Protein AF-A0A926H5Q4-F1 (afdb_monomer)

Structure (mmCIF, N/CA/C/O backbone):
data_AF-A0A926H5Q4-F1
#
_entry.id   AF-A0A926H5Q4-F1
#
loop_
_atom_site.group_PDB
_atom_site.id
_atom_site.type_symbol
_atom_site.label_atom_id
_atom_site.label_alt_id
_atom_site.label_comp_id
_atom_site.label_asym_id
_atom_site.label_entity_id
_atom_site.label_seq_id
_atom_site.pdbx_PDB_ins_code
_atom_site.Cartn_x
_atom_site.Cartn_y
_atom_site.Cartn_z
_atom_site.occupancy
_atom_site.B_iso_or_equiv
_atom_site.auth_seq_id
_atom_site.auth_comp_id
_atom_site.auth_asym_id
_atom_site.auth_atom_id
_atom_site.pdbx_PDB_model_num
ATOM 1 N N . MET A 1 1 ? 64.228 58.666 -8.395 1.00 41.38 1 MET A N 1
ATOM 2 C CA . MET A 1 1 ? 63.019 59.479 -8.139 1.00 41.38 1 MET A CA 1
ATOM 3 C C . MET A 1 1 ? 61.964 58.534 -7.575 1.00 41.38 1 MET A C 1
ATOM 5 O O . MET A 1 1 ? 61.594 57.589 -8.255 1.00 41.38 1 MET A O 1
ATOM 9 N N . GLN A 1 2 ? 61.660 58.663 -6.282 1.00 38.09 2 GLN A N 1
ATOM 10 C CA . GLN A 1 2 ? 60.951 57.667 -5.466 1.00 38.09 2 GLN A CA 1
ATOM 11 C C . GLN A 1 2 ? 59.461 57.567 -5.838 1.00 38.09 2 GLN A C 1
ATOM 13 O O . GLN A 1 2 ? 58.771 58.585 -5.882 1.00 38.09 2 GLN A O 1
ATOM 18 N N . GLN A 1 3 ? 58.961 56.351 -6.079 1.00 42.25 3 GLN A N 1
ATOM 19 C CA . GLN A 1 3 ? 57.528 56.087 -6.236 1.00 42.25 3 GLN A CA 1
ATOM 20 C C . GLN A 1 3 ? 56.879 55.875 -4.862 1.00 42.25 3 GLN A C 1
ATOM 22 O O . GLN A 1 3 ? 57.372 55.121 -4.025 1.00 42.25 3 GLN A O 1
ATOM 27 N N . ARG A 1 4 ? 55.788 56.607 -4.632 1.00 45.81 4 ARG A N 1
ATOM 28 C CA . ARG A 1 4 ? 55.008 56.654 -3.393 1.00 45.81 4 ARG A CA 1
ATOM 29 C C . ARG A 1 4 ? 54.142 55.396 -3.261 1.00 45.81 4 ARG A C 1
ATOM 31 O O . ARG A 1 4 ? 53.310 55.146 -4.126 1.00 45.81 4 ARG A O 1
ATOM 38 N N . PHE A 1 5 ? 54.290 54.656 -2.163 1.00 44.09 5 PHE A N 1
ATOM 39 C CA . PHE A 1 5 ? 53.325 53.633 -1.751 1.00 44.09 5 PHE A CA 1
ATOM 40 C C . PHE A 1 5 ? 52.093 54.318 -1.142 1.00 44.09 5 PHE A C 1
ATOM 42 O O . PHE A 1 5 ? 52.177 54.930 -0.078 1.00 44.09 5 PHE A O 1
ATOM 49 N N . GLY A 1 6 ? 50.961 54.253 -1.845 1.00 44.25 6 GLY A N 1
ATOM 50 C CA . GLY A 1 6 ? 49.653 54.654 -1.331 1.00 44.25 6 GLY A CA 1
ATOM 51 C C . GLY A 1 6 ? 49.015 53.509 -0.546 1.00 44.25 6 GLY A C 1
ATOM 52 O O . GLY A 1 6 ? 48.849 52.411 -1.069 1.00 44.25 6 GLY A O 1
ATOM 53 N N . LEU A 1 7 ? 48.675 53.778 0.712 1.00 46.69 7 LEU A N 1
ATOM 54 C CA . LEU A 1 7 ? 47.955 52.887 1.615 1.00 46.69 7 LEU A CA 1
ATOM 55 C C . LEU A 1 7 ? 46.487 52.781 1.151 1.00 46.69 7 LEU A C 1
ATOM 57 O O . LEU A 1 7 ? 45.753 53.764 1.225 1.00 46.69 7 LEU A O 1
ATOM 61 N N . VAL A 1 8 ? 46.045 51.614 0.672 1.00 45.25 8 VAL A N 1
ATOM 62 C CA . VAL A 1 8 ? 44.618 51.345 0.416 1.00 45.25 8 VAL A CA 1
ATOM 63 C C . VAL A 1 8 ? 44.078 50.531 1.586 1.00 45.25 8 VAL A C 1
ATOM 65 O O . VAL A 1 8 ? 44.269 49.321 1.659 1.00 45.25 8 VAL A O 1
ATOM 68 N N . VAL A 1 9 ? 43.418 51.208 2.525 1.00 48.22 9 VAL A N 1
ATOM 69 C CA . VAL A 1 9 ? 42.610 50.561 3.565 1.00 48.22 9 VAL A CA 1
ATOM 70 C C . VAL A 1 9 ? 41.206 50.388 2.996 1.00 48.22 9 VAL A C 1
ATOM 72 O O . VAL A 1 9 ? 40.439 51.344 2.908 1.00 48.22 9 VAL A O 1
ATOM 75 N N . ALA A 1 10 ? 40.881 49.171 2.566 1.00 50.56 10 ALA A N 1
ATOM 76 C CA . ALA A 1 10 ? 39.527 48.805 2.173 1.00 50.56 10 ALA A CA 1
ATOM 77 C C . ALA A 1 10 ? 38.705 48.483 3.433 1.00 50.56 10 ALA A C 1
ATOM 79 O O . ALA A 1 10 ? 38.880 47.436 4.054 1.00 50.56 10 ALA A O 1
ATOM 80 N N . LEU A 1 11 ? 37.813 49.395 3.822 1.00 43.44 11 LEU A N 1
ATOM 81 C CA . LEU A 1 11 ? 36.795 49.162 4.849 1.00 43.44 11 LEU A CA 1
ATOM 82 C C . LEU A 1 11 ? 35.655 48.325 4.246 1.00 43.44 11 LEU A C 1
ATOM 84 O O . LEU A 1 11 ? 34.750 48.850 3.602 1.00 43.44 11 LEU A O 1
ATOM 88 N N . LEU A 1 12 ? 35.712 47.008 4.451 1.00 46.12 12 LEU A N 1
ATOM 89 C CA . LEU A 1 12 ? 34.608 46.083 4.184 1.00 46.12 12 LEU A CA 1
ATOM 90 C C . LEU A 1 12 ? 33.549 46.221 5.290 1.00 46.12 12 LEU A C 1
ATOM 92 O O . LEU A 1 12 ? 33.614 45.555 6.321 1.00 46.12 12 LEU A O 1
ATOM 96 N N . LEU A 1 13 ? 32.556 47.086 5.075 1.00 53.38 13 LEU A N 1
ATOM 97 C CA . LEU A 1 13 ? 31.309 47.075 5.845 1.00 53.38 13 LEU A CA 1
ATOM 98 C C . LEU A 1 13 ? 30.445 45.907 5.353 1.00 53.38 13 LEU A C 1
ATOM 100 O O . LEU A 1 13 ? 29.634 46.051 4.442 1.00 53.38 13 LEU A O 1
ATOM 104 N N . GLY A 1 14 ? 30.652 44.727 5.937 1.00 53.38 14 GLY A N 1
ATOM 105 C CA . GLY A 1 14 ? 29.771 43.582 5.733 1.00 53.38 14 GLY A CA 1
ATOM 106 C C . GLY A 1 14 ? 28.389 43.870 6.315 1.00 53.38 14 GLY A C 1
ATOM 107 O O . GLY A 1 14 ? 28.230 43.973 7.530 1.00 53.38 14 GLY A O 1
ATOM 108 N N . SER A 1 15 ? 27.376 44.000 5.459 1.00 57.78 15 SER A N 1
ATOM 109 C CA . SER A 1 15 ? 25.981 43.984 5.888 1.00 57.78 15 SER A CA 1
ATOM 110 C C . SER A 1 15 ? 25.661 42.604 6.467 1.00 57.78 15 SER A C 1
ATOM 112 O O . SER A 1 15 ? 25.567 41.627 5.726 1.00 57.78 15 SER A O 1
ATOM 114 N N . LEU A 1 16 ? 25.487 42.508 7.788 1.00 56.34 16 LEU A N 1
ATOM 115 C CA . LEU A 1 16 ? 24.869 41.335 8.403 1.00 56.34 16 LEU A CA 1
ATOM 116 C C . LEU A 1 16 ? 23.395 41.285 7.977 1.00 56.34 16 LEU A C 1
ATOM 118 O O . LEU A 1 16 ? 22.523 41.856 8.629 1.00 56.34 16 LEU A O 1
ATOM 122 N N . CYS A 1 17 ? 23.105 40.595 6.875 1.00 57.44 17 CYS A N 1
ATOM 123 C CA . CYS A 1 17 ? 21.771 40.052 6.652 1.00 57.44 17 CYS A CA 1
ATOM 124 C C . CYS A 1 17 ? 21.555 38.947 7.686 1.00 57.44 17 CYS A C 1
ATOM 126 O O . CYS A 1 17 ? 22.016 37.819 7.517 1.00 57.44 17 CYS A O 1
ATOM 128 N N . VAL A 1 18 ? 20.880 39.279 8.784 1.00 61.62 18 VAL A N 1
ATOM 129 C CA . VAL A 1 18 ? 20.351 38.266 9.695 1.00 61.62 18 VAL A CA 1
ATOM 130 C C . VAL A 1 18 ? 19.238 37.556 8.933 1.00 61.62 18 VAL A C 1
ATOM 132 O O . VAL A 1 18 ? 18.150 38.102 8.761 1.00 61.62 18 VAL A O 1
ATOM 135 N N . VAL A 1 19 ? 19.525 36.356 8.427 1.00 58.00 19 VAL A N 1
ATOM 136 C CA . VAL A 1 19 ? 18.505 35.456 7.884 1.00 58.00 19 VAL A CA 1
ATOM 137 C C . VAL A 1 19 ? 17.642 35.019 9.063 1.00 58.00 19 VAL A C 1
ATOM 139 O O . VAL A 1 19 ? 17.962 34.069 9.774 1.00 58.00 19 VAL A O 1
ATOM 142 N N . THR A 1 20 ? 16.572 35.759 9.336 1.00 69.06 20 THR A N 1
ATOM 143 C CA . THR A 1 20 ? 15.549 35.308 10.270 1.00 69.06 20 THR A CA 1
ATOM 144 C C . THR A 1 20 ? 14.714 34.259 9.545 1.00 69.06 20 THR A C 1
ATOM 146 O O . THR A 1 20 ? 14.149 34.511 8.481 1.00 69.06 20 THR A O 1
ATOM 149 N N . GLY A 1 21 ? 14.686 33.036 10.083 1.00 60.19 21 GLY A N 1
ATOM 150 C CA . GLY A 1 21 ? 13.778 32.004 9.587 1.00 60.19 21 GLY A CA 1
ATOM 151 C C . GLY A 1 21 ? 12.342 32.529 9.593 1.00 60.19 21 GLY A C 1
ATOM 152 O O . GLY A 1 21 ? 11.997 33.364 10.435 1.00 60.19 21 GLY A O 1
ATOM 153 N N . GLN A 1 22 ? 11.512 32.063 8.653 1.00 73.50 22 GLN A N 1
ATOM 154 C CA . GLN A 1 22 ? 10.114 32.486 8.604 1.00 73.50 22 GLN A CA 1
ATOM 155 C C . GLN A 1 22 ? 9.478 32.314 9.991 1.00 73.50 22 GLN A C 1
ATOM 157 O O . GLN A 1 22 ? 9.570 31.225 10.571 1.00 73.50 22 GLN A O 1
ATOM 162 N N . PRO A 1 23 ? 8.865 33.369 10.560 1.00 70.25 23 PRO A N 1
ATOM 163 C CA . PRO A 1 23 ? 8.196 33.235 11.835 1.00 70.25 23 PRO A CA 1
ATOM 164 C C . PRO A 1 23 ? 7.089 32.202 11.664 1.00 70.25 23 PRO A C 1
ATOM 166 O O . PRO A 1 23 ? 6.311 32.248 10.711 1.00 70.25 23 PRO A O 1
ATOM 169 N N . LEU A 1 24 ? 7.038 31.248 12.589 1.00 71.50 24 LEU A N 1
ATOM 170 C CA . LEU A 1 24 ? 5.950 30.282 12.655 1.00 71.50 24 LEU A CA 1
ATOM 171 C C . LEU A 1 24 ? 4.603 31.025 12.545 1.00 71.50 24 LEU A C 1
ATOM 173 O O . LEU A 1 24 ? 4.424 32.037 13.230 1.00 71.50 24 LEU A O 1
ATOM 177 N N . PRO A 1 25 ? 3.641 30.516 11.757 1.00 82.25 25 PRO A N 1
ATOM 178 C CA . PRO A 1 25 ? 2.454 31.260 11.319 1.00 82.25 25 PRO A CA 1
ATOM 179 C C . PRO A 1 25 ? 1.437 31.582 12.433 1.00 82.25 25 PRO A C 1
ATOM 181 O O . PRO A 1 25 ? 0.350 32.075 12.147 1.00 82.25 25 PRO A O 1
ATOM 184 N N . TYR A 1 26 ? 1.771 31.314 13.702 1.00 87.69 26 TYR A N 1
ATOM 185 C CA . TYR A 1 26 ? 0.892 31.479 14.857 1.00 87.69 26 TYR A CA 1
ATOM 186 C C . TYR A 1 26 ? 1.557 32.287 15.974 1.00 87.69 26 TYR A C 1
ATOM 188 O O . TYR A 1 26 ? 2.665 31.955 16.425 1.00 87.69 26 TYR A O 1
ATOM 196 N N . THR A 1 27 ? 0.827 33.28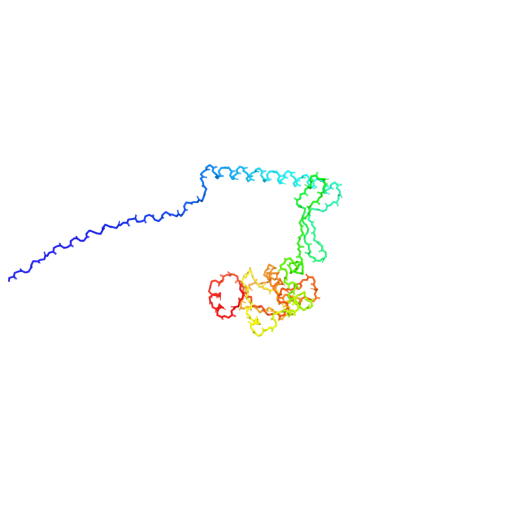3 16.482 1.00 92.81 27 THR A N 1
ATOM 197 C CA . THR A 1 27 ? 1.188 34.071 17.667 1.00 92.81 27 THR A CA 1
ATOM 198 C C . THR A 1 27 ? 1.223 33.202 18.929 1.00 92.81 27 THR A C 1
ATOM 200 O O . THR A 1 27 ? 0.633 32.120 18.978 1.00 92.81 27 THR A O 1
ATOM 203 N N . LEU A 1 28 ? 1.880 33.684 19.992 1.00 91.44 28 LEU A N 1
ATOM 204 C CA . LEU A 1 28 ? 1.907 32.993 21.291 1.00 91.44 28 LEU A CA 1
ATOM 205 C C . LEU A 1 28 ? 0.495 32.690 21.819 1.00 91.44 28 LEU A C 1
ATOM 207 O O . LEU A 1 28 ? 0.237 31.592 22.308 1.00 91.44 28 LEU A O 1
ATOM 211 N N . GLN A 1 29 ? -0.435 33.633 21.650 1.00 93.94 29 GLN A N 1
ATOM 212 C CA . GLN A 1 29 ? -1.831 33.460 22.048 1.00 93.94 29 GLN A CA 1
ATOM 213 C C . GLN A 1 29 ? -2.540 32.384 21.213 1.00 93.94 29 GLN A C 1
ATOM 215 O O . GLN A 1 29 ? -3.236 31.536 21.771 1.00 93.94 29 GLN A O 1
ATOM 220 N N . GLN A 1 30 ? -2.341 32.371 19.890 1.00 94.25 30 GLN A N 1
ATOM 221 C CA . GLN A 1 30 ? -2.923 31.347 19.014 1.00 94.25 30 GLN A CA 1
ATOM 222 C C . GLN A 1 30 ? -2.404 29.949 19.359 1.00 94.25 30 GLN A C 1
ATOM 224 O O . GLN A 1 30 ? -3.184 29.002 19.397 1.00 94.25 30 GLN A O 1
ATOM 229 N N . ARG A 1 31 ? -1.116 29.808 19.687 1.00 93.06 31 ARG A N 1
ATOM 230 C CA . ARG A 1 31 ? -0.554 28.521 20.124 1.00 93.06 31 ARG A CA 1
ATOM 231 C C . ARG A 1 31 ? -1.116 28.056 21.458 1.00 93.06 31 ARG A C 1
ATOM 233 O O . ARG A 1 31 ? -1.452 26.883 21.579 1.00 93.06 31 ARG A O 1
ATOM 240 N N . ALA A 1 32 ? -1.264 28.958 22.429 1.00 95.44 32 ALA A N 1
ATOM 241 C CA . ALA A 1 32 ? -1.908 28.631 23.700 1.00 95.44 32 ALA A CA 1
ATOM 242 C C . ALA A 1 32 ? -3.352 28.142 23.485 1.00 95.44 32 ALA A C 1
ATOM 244 O O . ALA A 1 32 ? -3.789 27.182 24.118 1.00 95.44 32 ALA A O 1
ATOM 245 N N . GLN A 1 33 ? -4.073 28.752 22.539 1.00 96.25 33 GLN A N 1
ATOM 246 C CA . GLN A 1 33 ? -5.417 28.316 22.175 1.00 96.25 33 GLN A CA 1
ATOM 247 C C . GLN A 1 33 ? -5.426 26.950 21.469 1.00 96.25 33 GLN A C 1
ATOM 249 O O . GLN A 1 33 ? -6.241 26.103 21.826 1.00 96.25 33 GLN A O 1
ATOM 254 N N . ILE A 1 34 ? -4.519 26.708 20.515 1.00 95.12 34 ILE A N 1
ATOM 255 C CA . ILE A 1 34 ? -4.363 25.402 19.849 1.00 95.12 34 ILE A CA 1
ATOM 256 C C . ILE A 1 34 ? -4.090 24.309 20.883 1.00 95.12 34 ILE A C 1
ATOM 258 O O . ILE A 1 34 ? -4.715 23.253 20.839 1.00 95.12 34 ILE A O 1
ATOM 262 N N . GLU A 1 35 ? -3.204 24.575 21.840 1.00 96.31 35 GLU A N 1
ATOM 263 C CA . GLU A 1 35 ? -2.852 23.627 22.893 1.00 96.31 35 GLU A CA 1
ATOM 264 C C . GLU A 1 35 ? -4.048 23.313 23.798 1.00 96.31 35 GLU A C 1
ATOM 266 O O . GLU A 1 35 ? -4.346 22.148 24.066 1.00 96.31 35 GLU A O 1
ATOM 271 N N . LYS A 1 36 ? -4.814 24.338 24.186 1.00 97.31 36 LYS A N 1
ATOM 272 C CA . LYS A 1 36 ? -6.060 24.157 24.938 1.00 97.31 36 LYS A CA 1
ATOM 273 C C . LYS A 1 36 ? -7.083 23.325 24.157 1.00 97.31 36 LYS A C 1
ATOM 275 O O . LYS A 1 36 ? -7.703 22.423 24.718 1.00 97.31 36 LYS A O 1
ATOM 280 N N . THR A 1 37 ? -7.250 23.592 22.862 1.00 97.50 37 THR A N 1
ATOM 281 C CA . THR A 1 37 ? -8.151 22.824 21.991 1.00 97.50 37 THR A CA 1
ATOM 282 C C . THR A 1 37 ? -7.684 21.376 21.832 1.00 97.50 37 THR A C 1
ATOM 284 O O . THR A 1 37 ? -8.504 20.465 21.930 1.00 97.50 37 THR A O 1
ATOM 287 N N . ARG A 1 38 ? -6.379 21.139 21.653 1.00 97.06 38 ARG A N 1
ATOM 288 C CA . ARG A 1 38 ? -5.782 19.797 21.584 1.00 97.06 38 ARG A CA 1
ATOM 289 C C . ARG A 1 38 ? -6.094 18.994 22.845 1.00 97.06 38 ARG A C 1
ATOM 291 O O . ARG A 1 38 ? -6.560 17.863 22.738 1.00 97.06 38 ARG A O 1
ATOM 298 N N . GLN A 1 39 ? -5.886 19.586 24.022 1.00 97.94 39 GLN A N 1
ATOM 299 C CA . GLN A 1 39 ? -6.186 18.950 25.308 1.00 97.94 39 GLN A CA 1
ATOM 300 C C . GLN A 1 39 ? -7.678 18.624 25.449 1.00 97.94 39 GLN A C 1
ATOM 302 O O . GLN A 1 39 ? -8.024 17.507 25.827 1.00 97.94 39 GLN A O 1
ATOM 307 N N . ALA A 1 40 ? -8.564 19.553 25.079 1.00 97.62 40 ALA A N 1
ATOM 308 C CA . ALA A 1 40 ? -10.008 19.335 25.139 1.00 97.62 40 ALA A CA 1
ATOM 309 C C . ALA A 1 40 ? -10.477 18.203 24.203 1.00 97.62 40 ALA A C 1
ATOM 311 O O . ALA A 1 40 ? -11.277 17.356 24.606 1.00 97.62 40 ALA A O 1
ATOM 312 N N . ILE A 1 41 ? -9.960 18.150 22.970 1.00 97.50 41 ILE A N 1
ATOM 313 C CA . ILE A 1 41 ? -10.264 17.075 22.012 1.00 97.50 41 ILE A CA 1
ATOM 314 C C . ILE A 1 41 ? -9.743 15.734 22.530 1.00 97.50 41 ILE A C 1
ATOM 316 O O . ILE A 1 41 ? -10.478 14.747 22.497 1.00 97.50 41 ILE A O 1
ATOM 320 N N . GLN A 1 42 ? -8.510 15.699 23.043 1.00 96.88 42 GLN A N 1
ATOM 321 C CA . GLN A 1 42 ? -7.909 14.488 23.598 1.00 96.88 42 GLN A CA 1
ATOM 322 C C . GLN A 1 42 ? -8.736 13.953 24.770 1.00 96.88 42 GLN A C 1
ATOM 324 O O . GLN A 1 42 ? -9.120 12.787 24.770 1.00 96.88 42 GLN A O 1
ATOM 329 N N . GLN A 1 43 ? -9.103 14.820 25.714 1.00 97.75 43 GLN A N 1
ATOM 330 C CA . GLN A 1 43 ? -9.909 14.439 26.870 1.00 97.75 43 GLN A CA 1
ATOM 331 C C . GLN A 1 43 ? -11.305 13.948 26.462 1.00 97.75 43 GLN A C 1
ATOM 333 O O . GLN A 1 43 ? -11.789 12.946 26.987 1.00 97.75 43 GLN A O 1
ATOM 338 N N . SER A 1 44 ? -11.947 14.607 25.491 1.00 96.50 44 SER A N 1
ATOM 339 C CA . SER A 1 44 ? -13.230 14.158 24.937 1.00 96.50 44 SER A CA 1
ATOM 340 C C . SER A 1 44 ? -13.119 12.773 24.288 1.00 96.50 44 SER A C 1
ATOM 342 O O . SER A 1 44 ? -13.933 11.885 24.563 1.00 96.50 44 SER A O 1
ATOM 344 N N . ARG A 1 45 ? -12.071 12.553 23.483 1.00 96.56 45 ARG A N 1
ATOM 345 C CA . ARG A 1 45 ? -11.780 11.263 22.847 1.00 96.56 45 ARG A CA 1
ATOM 346 C C . ARG A 1 45 ? -11.519 10.172 23.884 1.00 96.56 45 ARG A C 1
ATOM 348 O O . ARG A 1 45 ? -12.077 9.087 23.747 1.00 96.56 45 ARG A O 1
ATOM 355 N N . ASP A 1 46 ? -10.728 10.446 24.917 1.00 97.38 46 ASP A N 1
ATOM 356 C CA . ASP A 1 46 ? -10.365 9.471 25.954 1.00 97.38 46 ASP A CA 1
ATOM 357 C C . ASP A 1 46 ? -11.566 9.089 26.824 1.00 97.38 46 ASP A C 1
ATOM 359 O O . ASP A 1 46 ? -11.806 7.905 27.081 1.00 97.38 46 ASP A O 1
ATOM 363 N N . ASN A 1 47 ? -12.381 10.075 27.207 1.00 97.44 47 ASN A N 1
ATOM 364 C CA . ASN A 1 47 ? -13.625 9.846 27.937 1.00 97.44 47 ASN A CA 1
ATOM 365 C C . ASN A 1 47 ? -14.608 9.005 27.117 1.00 97.44 47 ASN A C 1
ATOM 367 O O . ASN A 1 47 ? -15.199 8.052 27.630 1.00 97.44 47 ASN A O 1
ATOM 371 N N . ASN A 1 48 ? -14.786 9.332 25.834 1.00 98.19 48 ASN A N 1
ATOM 372 C CA . ASN A 1 48 ? -15.658 8.559 24.958 1.00 98.19 48 ASN A CA 1
ATOM 373 C C . ASN A 1 48 ? -15.124 7.133 24.760 1.00 98.19 48 ASN A C 1
ATOM 375 O O . ASN A 1 48 ? -15.877 6.174 24.922 1.00 98.19 48 ASN A O 1
ATOM 379 N N . TYR A 1 49 ? -13.831 6.983 24.477 1.00 97.81 49 TYR A N 1
ATOM 380 C CA . TYR A 1 49 ? -13.208 5.679 24.277 1.00 97.81 49 TYR A CA 1
ATOM 381 C C . TYR A 1 49 ? -13.327 4.792 25.521 1.00 97.81 49 TYR A C 1
ATOM 383 O O . TYR A 1 49 ? -13.693 3.627 25.404 1.00 97.81 49 TYR A O 1
ATOM 391 N N . SER A 1 50 ? -13.127 5.346 26.719 1.00 97.88 50 SER A N 1
ATOM 392 C CA . SER A 1 50 ? -13.287 4.606 27.979 1.00 97.88 50 SER A CA 1
ATOM 393 C C . SER A 1 50 ? -14.717 4.082 28.158 1.00 97.88 50 SER A C 1
ATOM 395 O O . SER A 1 50 ? -14.923 2.926 28.528 1.00 97.88 50 SER A O 1
ATOM 397 N N . ARG A 1 51 ? -15.724 4.897 27.814 1.00 97.75 51 ARG A N 1
ATOM 398 C CA . ARG A 1 51 ? -17.133 4.467 27.782 1.00 97.75 51 ARG A CA 1
ATOM 399 C C . ARG A 1 51 ? -17.374 3.391 26.724 1.00 97.75 51 ARG A C 1
ATOM 401 O O . ARG A 1 51 ? -18.091 2.432 26.993 1.00 97.75 51 ARG A O 1
ATOM 408 N N . ALA A 1 52 ? -16.777 3.533 25.543 1.00 98.00 52 ALA A N 1
ATOM 409 C CA . ALA A 1 52 ? -16.878 2.549 24.470 1.00 98.00 52 ALA A CA 1
ATOM 410 C C . ALA A 1 52 ? -16.321 1.189 24.909 1.00 98.00 52 ALA A C 1
ATOM 412 O O . ALA A 1 52 ? -16.980 0.175 24.706 1.00 98.00 52 ALA A O 1
ATOM 413 N N . VAL A 1 53 ? -15.157 1.167 25.567 1.00 98.12 53 VAL A N 1
ATOM 414 C CA . VAL A 1 53 ? -14.539 -0.049 26.120 1.00 98.12 53 VAL A CA 1
ATOM 415 C C . VAL A 1 53 ? -15.443 -0.693 27.171 1.00 98.12 53 VAL A C 1
ATOM 417 O O . VAL A 1 53 ? -15.675 -1.899 27.116 1.00 98.12 53 VAL A O 1
ATOM 420 N N . ALA A 1 54 ? -16.008 0.094 28.091 1.00 97.69 54 ALA A N 1
ATOM 421 C CA . ALA A 1 54 ? -16.933 -0.422 29.101 1.00 97.69 54 ALA A CA 1
ATOM 422 C C . ALA A 1 54 ? -18.167 -1.087 28.464 1.00 97.69 54 ALA A C 1
ATOM 424 O O . ALA A 1 54 ? -18.521 -2.210 28.820 1.00 97.69 54 ALA A O 1
ATOM 425 N N . VAL A 1 55 ? -18.780 -0.428 27.475 1.00 98.00 55 VAL A N 1
ATOM 426 C CA . VAL A 1 55 ? -19.932 -0.963 26.732 1.00 98.00 55 VAL A CA 1
ATOM 427 C C . VAL A 1 55 ? -19.549 -2.198 25.914 1.00 98.00 55 VAL A C 1
ATOM 429 O O . VAL A 1 55 ? -20.316 -3.158 25.869 1.00 98.00 55 VAL A O 1
ATOM 432 N N . ALA A 1 56 ? -18.377 -2.202 25.277 1.00 97.75 56 ALA A N 1
ATOM 433 C CA . ALA A 1 56 ? -17.883 -3.348 24.522 1.00 97.75 56 ALA A CA 1
ATOM 434 C C . ALA A 1 56 ? -17.708 -4.570 25.429 1.00 97.75 56 ALA A C 1
ATOM 436 O O . ALA A 1 56 ? -18.280 -5.618 25.138 1.00 97.75 56 ALA A O 1
ATOM 437 N N . ASN A 1 57 ? -17.042 -4.409 26.574 1.00 97.69 57 ASN A N 1
ATOM 438 C CA . ASN A 1 57 ? -16.865 -5.475 27.560 1.00 97.69 57 ASN A CA 1
ATOM 439 C C . ASN A 1 57 ? -18.210 -5.986 28.093 1.00 97.69 57 ASN A C 1
ATOM 441 O O . ASN A 1 57 ? -18.437 -7.193 28.128 1.00 97.69 57 ASN A O 1
ATOM 445 N N . GLN A 1 58 ? -19.136 -5.083 28.436 1.00 97.31 58 GLN A N 1
ATOM 446 C CA . GLN A 1 58 ? -20.477 -5.450 28.903 1.00 97.31 58 GLN A CA 1
ATOM 447 C C . GLN A 1 58 ? -21.258 -6.265 27.860 1.00 97.31 58 GLN A C 1
ATOM 449 O O . GLN A 1 58 ? -22.020 -7.161 28.213 1.00 97.31 58 GLN A O 1
ATOM 454 N N . ARG A 1 59 ? -21.085 -5.952 26.571 1.00 97.50 59 ARG A N 1
ATOM 455 C CA . ARG A 1 59 ? -21.784 -6.602 25.452 1.00 97.50 59 ARG A CA 1
ATOM 456 C C . ARG A 1 59 ? -21.005 -7.774 24.843 1.00 97.50 59 ARG A C 1
ATOM 458 O O . ARG A 1 59 ? -21.426 -8.287 23.806 1.00 97.50 59 ARG A O 1
ATOM 465 N N . GLY A 1 60 ? -19.868 -8.165 25.425 1.00 96.62 60 GLY A N 1
ATOM 46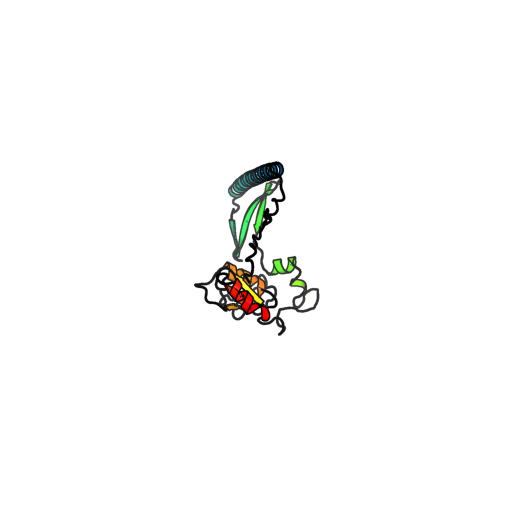6 C CA . GLY A 1 60 ? -19.001 -9.216 24.882 1.00 96.62 60 GLY A CA 1
ATOM 467 C C . GLY A 1 60 ? -18.465 -8.905 23.478 1.00 96.62 60 GLY A C 1
ATOM 468 O O . GLY A 1 60 ? -18.334 -9.802 22.649 1.00 96.62 60 GLY A O 1
ATOM 469 N N . LYS A 1 61 ? -18.222 -7.628 23.168 1.00 97.12 61 LYS A N 1
ATOM 470 C CA . LYS A 1 61 ? -17.653 -7.169 21.895 1.00 97.12 61 LYS A CA 1
ATOM 471 C C . LYS A 1 61 ? -16.152 -6.944 22.038 1.00 97.12 61 LYS A C 1
ATOM 473 O O . LYS A 1 61 ? -15.677 -6.503 23.080 1.00 97.12 61 LYS A O 1
ATOM 478 N N . PHE A 1 62 ? -15.412 -7.235 20.974 1.00 95.81 62 PHE A N 1
ATOM 479 C CA . PHE A 1 62 ? -13.960 -7.089 20.952 1.00 95.81 62 PHE A CA 1
ATOM 480 C C . PHE A 1 62 ? -13.534 -5.614 20.968 1.00 95.81 62 PHE A C 1
ATOM 482 O O . PHE A 1 62 ? -14.250 -4.739 20.473 1.00 95.81 62 PHE A O 1
ATOM 489 N N . ILE A 1 63 ? -12.343 -5.345 21.505 1.00 97.06 63 ILE A N 1
ATOM 490 C CA . ILE A 1 63 ? -11.681 -4.034 21.397 1.00 97.06 63 ILE A CA 1
ATOM 491 C C . ILE A 1 63 ? -10.812 -3.990 20.143 1.00 97.06 63 ILE A C 1
ATOM 493 O O . ILE A 1 63 ? -10.894 -3.043 19.368 1.00 97.06 63 ILE A O 1
ATOM 497 N N . THR A 1 64 ? -10.048 -5.052 19.913 1.00 96.62 64 THR A N 1
ATOM 498 C CA . THR A 1 64 ? -9.287 -5.279 18.688 1.00 96.62 64 THR A CA 1
ATOM 499 C C . THR A 1 64 ? -9.577 -6.688 18.214 1.00 96.62 64 THR A C 1
ATOM 501 O O . THR A 1 64 ? -9.637 -7.601 19.036 1.00 96.62 64 THR A O 1
ATOM 504 N N . ASP A 1 65 ? -9.740 -6.859 16.910 1.00 95.06 65 ASP A N 1
ATOM 505 C CA . ASP A 1 65 ? -9.888 -8.175 16.304 1.00 95.06 65 ASP A CA 1
ATOM 506 C C . ASP A 1 65 ? -9.179 -8.239 14.952 1.00 95.06 65 ASP A C 1
ATOM 508 O O . ASP A 1 65 ? -9.097 -7.242 14.229 1.00 95.06 65 ASP A O 1
ATOM 512 N N . ILE A 1 66 ? -8.656 -9.418 14.625 1.00 91.38 66 ILE A N 1
ATOM 513 C CA . ILE A 1 66 ? -8.010 -9.712 13.347 1.00 91.38 66 ILE A CA 1
ATOM 514 C C . ILE A 1 66 ? -8.815 -10.826 12.695 1.00 91.38 66 ILE A C 1
ATOM 516 O O . ILE A 1 66 ? -8.832 -11.962 13.165 1.00 91.38 66 ILE A O 1
ATOM 520 N N . HIS A 1 67 ? -9.492 -10.495 11.603 1.00 85.50 67 HIS A N 1
ATOM 521 C CA . HIS A 1 67 ? -10.322 -11.448 10.882 1.00 85.50 67 HIS A CA 1
ATOM 522 C C . HIS A 1 67 ? -9.470 -12.421 10.046 1.00 85.50 67 HIS A C 1
ATOM 524 O O . HIS A 1 67 ? -8.318 -12.122 9.722 1.00 85.50 67 HIS A O 1
ATOM 530 N N . PRO A 1 68 ? -10.033 -13.573 9.625 1.00 80.19 68 PRO A N 1
ATOM 531 C CA . PRO A 1 68 ? -9.327 -14.542 8.780 1.00 80.19 68 PRO A CA 1
ATOM 532 C C . PRO A 1 68 ? -8.820 -13.976 7.445 1.00 80.19 68 PRO A C 1
ATOM 534 O O . PRO A 1 68 ? -7.863 -14.495 6.879 1.00 80.19 68 PRO A O 1
ATOM 537 N N . ASP A 1 69 ? -9.446 -12.906 6.944 1.00 72.25 69 ASP A N 1
ATOM 538 C CA . ASP A 1 69 ? -9.019 -12.180 5.741 1.00 72.25 69 ASP A CA 1
ATOM 539 C C . ASP A 1 69 ? -7.835 -11.221 5.992 1.00 72.25 69 ASP A C 1
ATOM 541 O O . ASP A 1 69 ? -7.405 -10.521 5.076 1.00 72.25 69 ASP A O 1
ATOM 545 N N . GLY A 1 70 ? -7.309 -11.181 7.221 1.00 77.50 70 GLY A N 1
ATOM 546 C CA . GLY A 1 70 ? -6.223 -10.305 7.658 1.00 77.50 70 GLY A CA 1
ATOM 547 C C . GLY A 1 70 ? -6.662 -8.877 7.982 1.00 77.50 70 GLY A C 1
ATOM 548 O O . GLY A 1 70 ? -5.821 -8.058 8.360 1.00 77.50 70 GLY A O 1
ATOM 549 N N . SER A 1 71 ? -7.953 -8.550 7.847 1.00 84.06 71 SER A N 1
ATOM 550 C CA . SER A 1 71 ? -8.442 -7.223 8.200 1.00 84.06 71 SER A CA 1
ATOM 551 C C . SER A 1 71 ? -8.452 -7.019 9.713 1.00 84.06 71 SER A C 1
ATOM 553 O O . SER A 1 71 ? -8.808 -7.904 10.490 1.00 84.06 71 SER A O 1
ATOM 555 N N . VAL A 1 72 ? -8.036 -5.828 10.126 1.00 91.50 72 VAL A N 1
ATOM 556 C CA . VAL A 1 72 ? -7.898 -5.440 11.524 1.00 91.50 72 VAL A CA 1
ATOM 557 C C . VAL A 1 72 ? -9.039 -4.500 11.859 1.00 91.50 72 VAL A C 1
ATOM 559 O O . VAL A 1 72 ? -9.216 -3.480 11.189 1.00 91.50 72 VAL A O 1
ATOM 562 N N . PHE A 1 73 ? -9.792 -4.834 12.899 1.00 94.31 73 PHE A N 1
ATOM 563 C CA . PHE A 1 73 ? -10.824 -3.983 13.465 1.00 94.31 73 PHE A CA 1
ATOM 564 C C . PHE A 1 73 ? -10.354 -3.420 14.803 1.00 94.31 73 PHE A C 1
ATOM 566 O O . PHE A 1 73 ? -9.936 -4.178 15.673 1.00 94.31 73 PHE A O 1
ATOM 573 N N . LEU A 1 74 ? -10.461 -2.105 14.985 1.00 96.25 74 LEU A N 1
ATOM 574 C CA . LEU A 1 74 ? -10.186 -1.418 16.248 1.00 96.25 74 LEU A CA 1
ATOM 575 C C . LEU A 1 74 ? -11.422 -0.658 16.704 1.00 96.25 74 LEU A C 1
ATOM 577 O O . LEU A 1 74 ? -11.977 0.140 15.947 1.00 96.25 74 LEU A O 1
ATOM 581 N N . LEU A 1 75 ? -11.822 -0.854 17.956 1.00 97.38 75 LEU A N 1
ATOM 582 C CA . LEU A 1 75 ? -12.827 -0.022 18.593 1.00 97.38 75 LEU A CA 1
ATOM 583 C C . LEU A 1 75 ? -12.326 1.421 18.591 1.00 97.38 75 LEU A C 1
ATOM 585 O O . LEU A 1 75 ? -11.208 1.711 19.009 1.00 97.38 75 LEU A O 1
ATOM 589 N N . HIS A 1 76 ? -13.158 2.331 18.107 1.00 96.31 76 HIS A N 1
ATOM 590 C CA . HIS A 1 76 ? -12.802 3.735 17.988 1.00 96.31 76 HIS A CA 1
ATOM 591 C C . HIS A 1 76 ? -13.507 4.578 19.036 1.00 96.31 76 HIS A C 1
ATOM 593 O O . HIS A 1 76 ? -12.867 5.333 19.767 1.00 96.31 76 HIS A O 1
ATOM 599 N N . ARG A 1 77 ? -14.837 4.471 19.085 1.00 97.06 77 ARG A N 1
ATOM 600 C CA . ARG A 1 77 ? -15.682 5.319 19.924 1.00 97.06 77 ARG A CA 1
ATOM 601 C C . ARG A 1 77 ? -17.070 4.718 20.109 1.00 97.06 77 ARG A C 1
ATOM 603 O O . ARG A 1 77 ? -17.473 3.821 19.373 1.00 97.06 77 ARG A O 1
ATOM 610 N N . LEU A 1 78 ? -17.807 5.267 21.062 1.00 97.50 78 LEU A N 1
ATOM 611 C CA . LEU A 1 78 ? -19.241 5.080 21.220 1.00 97.50 78 LEU A CA 1
ATOM 612 C C . LEU A 1 78 ? -19.956 6.251 20.535 1.00 97.50 78 LEU A C 1
ATOM 614 O O . LEU A 1 78 ? -19.600 7.413 20.761 1.00 97.50 78 LEU A O 1
ATOM 618 N N . THR A 1 79 ? -20.938 5.964 19.689 1.00 96.12 79 THR A N 1
ATOM 619 C CA . THR A 1 79 ? -21.792 6.994 19.087 1.00 96.12 79 THR A CA 1
ATOM 620 C C . THR A 1 79 ? -22.729 7.600 20.134 1.00 96.12 79 THR A C 1
ATOM 622 O O . THR A 1 79 ? -22.924 7.052 21.221 1.00 96.12 79 THR A O 1
ATOM 625 N N . GLU A 1 80 ? -23.347 8.732 19.801 1.00 93.44 80 GLU A N 1
ATOM 626 C CA . GLU A 1 80 ? -24.366 9.366 20.650 1.00 93.44 80 GLU A CA 1
ATOM 627 C C . GLU A 1 80 ? -25.591 8.461 20.861 1.00 93.44 80 GLU A C 1
ATOM 629 O O . GLU A 1 80 ? -26.205 8.492 21.923 1.00 93.44 80 GLU A O 1
ATOM 634 N N . THR A 1 81 ? -25.884 7.587 19.892 1.00 95.44 81 THR A N 1
ATOM 635 C CA . THR A 1 81 ? -26.940 6.565 19.951 1.00 95.44 81 THR A CA 1
ATOM 636 C C . THR A 1 81 ? -26.554 5.323 20.767 1.00 95.44 81 THR A C 1
ATOM 638 O O . THR A 1 81 ? -27.374 4.425 20.943 1.00 95.44 81 THR A O 1
ATOM 641 N N . GLY A 1 82 ? -25.328 5.248 21.303 1.00 94.19 82 GLY A N 1
ATOM 642 C CA . GLY A 1 82 ? -24.868 4.120 22.123 1.00 94.19 82 GLY A CA 1
ATOM 643 C C . GLY A 1 82 ? -24.384 2.903 21.324 1.00 94.19 82 GLY A C 1
ATOM 644 O O . GLY A 1 82 ? -24.337 1.784 21.856 1.00 94.19 82 GLY A O 1
ATOM 645 N N . GLU A 1 83 ? -24.018 3.101 20.059 1.00 97.00 83 GLU A N 1
ATOM 646 C CA . GLU A 1 83 ? -23.465 2.079 19.170 1.00 97.00 83 GLU A CA 1
ATOM 647 C C . GLU A 1 83 ? -21.933 2.109 19.196 1.00 97.00 83 GLU A C 1
ATOM 649 O O . GLU A 1 83 ? -21.311 3.167 19.311 1.00 97.00 83 GLU A O 1
ATOM 654 N N . LEU A 1 84 ? -21.305 0.936 19.099 1.00 97.56 84 LEU A N 1
ATOM 655 C CA . LEU A 1 84 ? -19.849 0.828 19.022 1.00 97.56 84 LEU A CA 1
ATOM 656 C C . LEU A 1 84 ? -19.404 1.071 17.580 1.00 97.56 84 LEU A C 1
ATOM 658 O O . LEU A 1 84 ? -19.837 0.368 16.668 1.00 97.56 84 LEU A O 1
ATOM 662 N N . LEU A 1 85 ? -18.517 2.042 17.386 1.00 96.69 85 LEU A N 1
ATOM 663 C CA . LEU A 1 85 ? -17.933 2.359 16.090 1.00 96.69 85 LEU A CA 1
ATOM 664 C C . LEU A 1 85 ? -16.517 1.795 16.014 1.00 96.69 85 LEU A C 1
ATOM 666 O O . LEU A 1 85 ? -15.696 2.051 16.897 1.00 96.69 85 LEU A O 1
ATOM 670 N N . TYR A 1 86 ? -16.233 1.073 14.932 1.00 95.88 86 TYR A N 1
ATOM 671 C CA . TYR A 1 86 ? -14.940 0.450 14.669 1.00 95.88 86 TYR A CA 1
ATOM 672 C C . TYR A 1 86 ? -14.249 1.074 13.455 1.00 95.88 86 TYR A C 1
ATOM 674 O O . TYR A 1 86 ? -14.891 1.401 12.456 1.00 95.88 86 TYR A O 1
ATOM 682 N N . LEU A 1 87 ? -12.927 1.194 13.532 1.00 93.75 87 LEU A N 1
ATOM 683 C CA . LEU A 1 87 ? -12.057 1.369 12.374 1.00 93.75 87 LEU A CA 1
ATOM 684 C C . LEU A 1 87 ? -11.717 -0.008 11.811 1.00 93.75 87 LEU A C 1
ATOM 686 O O . LEU A 1 87 ? -11.518 -0.945 12.579 1.00 93.75 87 LEU A O 1
ATOM 690 N N . LYS A 1 88 ? -11.637 -0.119 10.485 1.00 90.25 88 LYS A N 1
ATOM 691 C CA . LYS A 1 88 ? -11.299 -1.358 9.781 1.00 90.25 88 LYS A CA 1
ATOM 692 C C . LYS A 1 88 ? -10.207 -1.092 8.745 1.00 90.25 88 LYS A C 1
ATOM 694 O O . LYS A 1 88 ? -10.315 -0.109 8.011 1.00 90.25 88 LYS A O 1
ATOM 699 N N . THR A 1 89 ? -9.212 -1.971 8.626 1.00 87.38 89 THR A N 1
ATOM 700 C CA . THR A 1 89 ? -8.346 -1.993 7.435 1.00 87.38 89 THR A CA 1
ATOM 701 C C . THR A 1 89 ? -9.099 -2.549 6.222 1.00 87.38 89 THR A C 1
ATOM 703 O O . THR A 1 89 ? -9.913 -3.471 6.321 1.00 87.38 89 THR A O 1
ATOM 706 N N . TYR A 1 90 ? -8.858 -1.961 5.052 1.00 84.44 90 TYR A N 1
ATOM 707 C CA . TYR A 1 90 ? -9.547 -2.318 3.813 1.00 84.44 90 TYR A CA 1
ATOM 708 C C . TYR A 1 90 ? -8.595 -2.937 2.796 1.00 84.44 90 TYR A C 1
ATOM 710 O O . TYR A 1 90 ? -7.384 -2.764 2.873 1.00 84.44 90 TYR A O 1
ATOM 718 N N . SER A 1 91 ? -9.167 -3.669 1.843 1.00 90.00 91 SER A N 1
ATOM 719 C CA . SER A 1 91 ? -8.416 -4.362 0.804 1.00 90.00 91 SER A CA 1
ATOM 720 C C . SER A 1 91 ? -8.115 -3.453 -0.393 1.00 90.00 91 SER A C 1
ATOM 722 O O . SER A 1 91 ? -8.812 -2.459 -0.624 1.00 90.00 91 SER A O 1
ATOM 724 N N . ASN A 1 92 ? -7.137 -3.841 -1.216 1.00 92.75 92 ASN A N 1
ATOM 725 C CA . ASN A 1 92 ? -6.761 -3.084 -2.415 1.00 92.75 92 ASN A CA 1
ATOM 726 C C . ASN A 1 92 ? -7.930 -2.889 -3.389 1.00 92.75 92 ASN A C 1
ATOM 728 O O . ASN A 1 92 ? -8.065 -1.816 -3.966 1.00 92.75 92 ASN A O 1
ATOM 732 N N . ALA A 1 93 ? -8.835 -3.865 -3.519 1.00 93.00 93 ALA A N 1
ATOM 733 C CA . ALA A 1 93 ? -10.035 -3.718 -4.345 1.00 93.00 93 ALA A CA 1
ATOM 734 C C . ALA A 1 93 ? -10.945 -2.562 -3.880 1.00 93.00 93 ALA A C 1
ATOM 736 O O . ALA A 1 93 ? -11.494 -1.822 -4.703 1.00 93.00 93 ALA A O 1
ATOM 737 N N . ARG A 1 94 ? -11.084 -2.363 -2.561 1.00 92.56 94 ARG A N 1
ATOM 738 C CA . ARG A 1 94 ? -11.856 -1.237 -2.020 1.00 92.56 94 ARG A CA 1
ATOM 739 C C . ARG A 1 94 ? -11.110 0.080 -2.216 1.00 92.56 94 ARG A C 1
ATOM 741 O O . ARG A 1 94 ? -11.737 1.048 -2.631 1.00 92.56 94 ARG A O 1
ATOM 748 N N . SER A 1 95 ? -9.792 0.102 -2.012 1.00 93.62 95 SER A N 1
ATOM 749 C CA . SER A 1 95 ? -8.959 1.274 -2.315 1.00 93.62 95 SER A CA 1
ATOM 750 C C . SER A 1 95 ? -9.082 1.688 -3.785 1.00 93.62 95 SER A C 1
ATOM 752 O O . SER A 1 95 ? -9.337 2.856 -4.061 1.00 93.62 95 SER A O 1
ATOM 754 N N . ALA A 1 96 ? -9.033 0.725 -4.712 1.00 96.12 96 ALA A N 1
ATOM 755 C CA . ALA A 1 96 ? -9.192 0.952 -6.149 1.00 96.12 96 ALA A CA 1
ATOM 756 C C . ALA A 1 96 ? -10.571 1.518 -6.504 1.00 96.12 96 ALA A C 1
ATOM 758 O O . ALA A 1 96 ? -10.698 2.286 -7.452 1.00 96.12 96 ALA A O 1
ATOM 759 N N . THR A 1 97 ? -11.609 1.140 -5.753 1.00 96.06 97 THR A N 1
ATOM 760 C CA . THR A 1 97 ? -12.959 1.696 -5.919 1.00 96.06 97 THR A CA 1
ATOM 761 C C . THR A 1 97 ? -13.006 3.151 -5.458 1.00 96.06 97 THR A C 1
ATOM 763 O O . THR A 1 97 ? -13.534 4.006 -6.165 1.00 96.06 97 THR A O 1
ATOM 766 N N . THR A 1 98 ? -12.409 3.456 -4.303 1.00 95.25 98 THR A N 1
ATOM 767 C CA . THR A 1 98 ? -12.361 4.817 -3.745 1.00 95.25 98 THR A CA 1
ATOM 768 C C . THR A 1 98 ? -11.612 5.788 -4.660 1.00 95.25 98 THR A C 1
ATOM 770 O O . THR A 1 98 ? -12.063 6.915 -4.850 1.00 95.25 98 THR A O 1
ATOM 773 N N . THR A 1 99 ? -10.505 5.356 -5.268 1.00 95.88 99 THR A N 1
ATOM 774 C CA . THR A 1 99 ? -9.709 6.167 -6.209 1.00 95.88 99 THR A CA 1
ATOM 775 C C . THR A 1 99 ? -10.200 6.086 -7.655 1.00 95.88 99 THR A C 1
ATOM 777 O O . THR A 1 99 ? -9.618 6.717 -8.532 1.00 95.88 99 THR A O 1
ATOM 780 N N . ARG A 1 100 ? -11.256 5.304 -7.926 1.00 96.94 100 ARG A N 1
ATOM 781 C CA . ARG A 1 100 ? -11.767 4.962 -9.266 1.00 96.94 100 ARG A CA 1
ATOM 782 C C . ARG A 1 100 ? -10.779 4.239 -10.187 1.00 96.94 100 ARG A C 1
ATOM 784 O O . ARG A 1 100 ? -11.081 4.059 -11.366 1.00 96.94 100 ARG A O 1
ATOM 791 N N . THR A 1 101 ? -9.654 3.744 -9.675 1.00 96.56 101 THR A N 1
ATOM 792 C CA . THR A 1 101 ? -8.716 2.908 -10.442 1.00 96.56 101 THR A CA 1
ATOM 793 C C . THR A 1 101 ? -9.409 1.661 -11.001 1.00 96.56 101 THR A C 1
ATOM 795 O O . THR A 1 101 ? -9.115 1.237 -12.113 1.00 96.56 101 THR A O 1
ATOM 798 N N . ASN A 1 102 ? -10.414 1.125 -10.300 1.00 96.69 102 ASN A N 1
ATOM 799 C CA . ASN A 1 102 ? -11.225 0.006 -10.789 1.00 96.69 102 ASN A CA 1
ATOM 800 C C . ASN A 1 102 ? -11.935 0.285 -12.128 1.00 96.69 102 ASN A C 1
ATOM 802 O O . ASN A 1 102 ? -12.217 -0.650 -12.871 1.00 96.69 102 ASN A O 1
ATOM 806 N N . SER A 1 103 ? -12.218 1.552 -12.441 1.00 97.62 103 SER A N 1
ATOM 807 C CA . SER A 1 103 ? -12.866 1.953 -13.697 1.0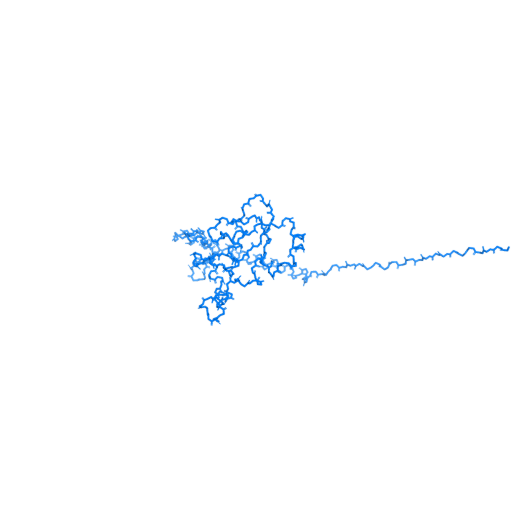0 97.62 103 SER A CA 1
ATOM 808 C C . SER A 1 103 ? -11.935 1.802 -14.901 1.00 97.62 103 SER A C 1
ATOM 810 O O . SER A 1 103 ? -12.417 1.679 -16.024 1.00 97.62 103 SER A O 1
ATOM 812 N N . LEU A 1 104 ? -10.619 1.803 -14.659 1.00 96.81 104 LEU A N 1
ATOM 813 C CA . LEU A 1 104 ? -9.574 1.678 -15.673 1.00 96.81 104 LEU A CA 1
ATOM 814 C C . LEU A 1 104 ? -9.260 0.220 -16.025 1.00 96.81 104 LEU A C 1
ATOM 816 O O . LEU A 1 104 ? -8.652 -0.022 -17.058 1.00 96.81 104 LEU A O 1
ATOM 820 N N . TYR A 1 105 ? -9.623 -0.742 -15.175 1.00 96.50 105 TYR A N 1
ATOM 821 C CA . TYR A 1 105 ? -9.302 -2.154 -15.393 1.00 96.50 105 TYR A CA 1
ATOM 822 C C . TYR A 1 105 ? -10.084 -2.767 -16.552 1.00 96.50 105 TYR A C 1
ATOM 824 O O . TYR A 1 105 ? -11.083 -2.215 -17.008 1.00 96.50 105 TYR A O 1
ATOM 832 N N . ALA A 1 106 ? -9.659 -3.967 -16.957 1.00 94.69 106 ALA A N 1
ATOM 833 C CA . ALA A 1 106 ? -10.414 -4.800 -17.883 1.00 94.69 106 ALA A CA 1
ATOM 834 C C . ALA A 1 106 ? -11.857 -5.010 -17.397 1.00 94.69 106 ALA A C 1
ATOM 836 O O . ALA A 1 106 ? -12.072 -5.465 -16.268 1.00 94.69 106 ALA A O 1
ATOM 837 N N . GLY A 1 107 ? -12.833 -4.658 -18.238 1.00 93.75 107 GLY A N 1
ATOM 838 C CA . GLY A 1 107 ? -14.260 -4.690 -17.887 1.00 93.75 107 GLY A CA 1
ATOM 839 C C . GLY A 1 107 ? -14.714 -3.574 -16.932 1.00 93.75 107 GLY A C 1
ATOM 840 O O . GLY A 1 107 ? -15.832 -3.620 -16.419 1.00 93.75 107 GLY A O 1
ATOM 841 N N . GLY A 1 108 ? -13.858 -2.585 -16.669 1.00 95.50 108 GLY A N 1
ATOM 842 C CA . GLY A 1 108 ? -14.194 -1.365 -15.943 1.00 95.50 108 GLY A CA 1
ATOM 843 C C . GLY A 1 108 ? -15.052 -0.412 -16.779 1.00 95.50 108 GLY A C 1
ATOM 844 O O . GLY A 1 108 ? -15.148 -0.528 -17.999 1.00 95.50 108 GLY A O 1
ATOM 845 N N . SER A 1 109 ? -15.673 0.568 -16.120 1.00 97.19 109 SER A N 1
ATOM 846 C CA . SER A 1 109 ? -16.636 1.484 -16.750 1.00 97.19 109 SER A CA 1
ATOM 847 C C . SER A 1 109 ? -16.052 2.388 -17.839 1.00 97.19 109 SER A C 1
ATOM 849 O O . SER A 1 109 ? -16.819 2.944 -18.621 1.00 97.19 109 SER A O 1
ATOM 851 N N . LEU A 1 110 ? -14.725 2.551 -17.899 1.00 96.75 110 LEU A N 1
ATOM 852 C CA . LEU A 1 110 ? -14.060 3.346 -18.933 1.00 96.75 110 LEU A CA 1
ATOM 853 C C . LEU A 1 110 ? -13.635 2.517 -20.153 1.00 96.75 110 LEU A C 1
ATOM 855 O O . LEU A 1 110 ? -13.304 3.110 -21.173 1.00 96.75 110 LEU A O 1
ATOM 859 N N . GLY A 1 111 ? -13.639 1.179 -20.071 1.00 95.75 111 GLY A N 1
ATOM 860 C CA . GLY A 1 111 ? -13.318 0.297 -21.204 1.00 95.75 111 GLY A CA 1
ATOM 861 C C . GLY A 1 111 ? -11.902 0.461 -21.773 1.00 95.75 111 GLY A C 1
ATOM 862 O O . GLY A 1 111 ? -11.695 0.236 -22.961 1.00 95.75 111 GLY A O 1
ATOM 863 N N . VAL A 1 112 ? -10.946 0.910 -20.952 1.00 95.88 112 VAL A N 1
ATOM 864 C CA . VAL A 1 112 ? -9.551 1.181 -21.364 1.00 95.88 112 VAL A CA 1
ATOM 865 C C . VAL A 1 112 ? -8.572 0.058 -21.006 1.00 95.88 112 VAL A C 1
ATOM 867 O O . VAL A 1 112 ? -7.417 0.106 -21.418 1.00 95.88 112 VAL A O 1
ATOM 870 N N . ASP A 1 113 ? -9.021 -0.939 -20.239 1.00 95.38 113 ASP A N 1
ATOM 871 C CA . ASP A 1 113 ? -8.312 -2.189 -19.945 1.00 95.38 113 ASP A CA 1
ATOM 872 C C . ASP A 1 113 ? -6.852 -2.030 -19.455 1.00 95.38 113 ASP A C 1
ATOM 874 O O . ASP A 1 113 ? -5.954 -2.814 -19.778 1.00 95.38 113 ASP A O 1
ATOM 878 N N . LEU A 1 114 ? -6.596 -1.025 -18.615 1.00 95.38 114 LEU A N 1
ATOM 879 C CA . LEU A 1 114 ? -5.274 -0.742 -18.061 1.00 95.38 114 LEU A CA 1
ATOM 880 C C . LEU A 1 114 ? -4.896 -1.745 -16.967 1.00 95.38 114 LEU A C 1
ATOM 882 O O . LEU A 1 114 ? -5.633 -1.984 -16.010 1.00 95.38 114 LEU A O 1
ATOM 886 N N . SER A 1 115 ? -3.694 -2.307 -17.091 1.00 93.44 115 SER A N 1
ATOM 887 C CA . SER A 1 115 ? -3.137 -3.266 -16.125 1.00 93.44 115 SER A CA 1
ATOM 888 C C . SER A 1 115 ? -1.638 -3.081 -15.849 1.00 93.44 115 SER A C 1
ATOM 890 O O . SER A 1 115 ? -1.084 -3.756 -14.979 1.00 93.44 115 SER A O 1
ATOM 892 N N . GLY A 1 116 ? -0.983 -2.155 -16.560 1.00 93.25 116 GLY A N 1
ATOM 893 C CA . GLY A 1 116 ? 0.459 -1.910 -16.477 1.00 93.25 116 GLY A CA 1
ATOM 894 C C . GLY A 1 116 ? 1.314 -2.800 -17.388 1.00 93.25 116 GLY A C 1
ATOM 895 O O . GLY A 1 116 ? 2.522 -2.867 -17.199 1.00 93.25 116 GLY A O 1
ATOM 896 N N . THR A 1 117 ? 0.724 -3.490 -18.372 1.00 92.50 117 THR A N 1
ATOM 897 C CA . THR A 1 117 ? 1.424 -4.381 -19.326 1.00 92.50 117 THR A CA 1
ATOM 898 C C . THR A 1 117 ? 2.215 -3.681 -20.421 1.00 92.50 117 THR A C 1
ATOM 900 O O . THR A 1 117 ? 3.037 -4.320 -21.074 1.00 92.50 117 THR A O 1
ATOM 903 N N . THR A 1 118 ? 1.967 -2.396 -20.664 1.00 91.81 118 THR A N 1
ATOM 904 C CA . THR A 1 118 ? 2.611 -1.660 -21.756 1.00 91.81 118 THR A CA 1
ATOM 905 C C . THR A 1 118 ? 4.123 -1.612 -21.555 1.00 91.81 118 THR A C 1
ATOM 907 O O . THR A 1 118 ? 4.577 -1.390 -20.431 1.00 91.81 118 THR A O 1
ATOM 910 N N . ALA A 1 119 ? 4.898 -1.721 -22.635 1.00 89.62 119 ALA A N 1
ATOM 911 C CA . ALA A 1 119 ? 6.362 -1.642 -22.585 1.00 89.62 119 ALA A CA 1
ATOM 912 C C . ALA A 1 119 ? 6.870 -0.348 -21.919 1.00 89.62 119 ALA A C 1
ATOM 914 O O . ALA A 1 119 ? 7.924 -0.340 -21.297 1.00 89.62 119 ALA A O 1
ATOM 915 N N . GLN A 1 120 ? 6.089 0.731 -22.000 1.00 88.38 120 GLN A N 1
ATOM 916 C CA . GLN A 1 120 ? 6.370 2.012 -21.360 1.00 88.38 120 GLN A CA 1
ATOM 917 C C . GLN A 1 120 ? 6.283 1.960 -19.830 1.00 88.38 120 GLN A C 1
ATOM 919 O O . GLN A 1 120 ? 6.903 2.788 -19.189 1.00 88.38 120 GLN A O 1
ATOM 924 N N . VAL A 1 121 ? 5.523 1.032 -19.241 1.00 89.88 121 VAL A N 1
ATOM 925 C CA . VAL A 1 121 ? 5.289 0.942 -17.783 1.00 89.88 121 VAL A CA 1
ATOM 926 C C . VAL A 1 121 ? 6.051 -0.224 -17.157 1.00 89.88 121 VAL A C 1
ATOM 928 O O . VAL A 1 121 ? 6.417 -0.162 -15.983 1.00 89.88 121 VAL A O 1
ATOM 931 N N . GLN A 1 122 ? 6.302 -1.287 -17.923 1.00 90.75 122 GLN A N 1
ATOM 932 C CA . GLN A 1 122 ? 7.071 -2.440 -17.455 1.00 90.75 122 GLN A CA 1
ATOM 933 C C . GLN A 1 122 ? 8.445 -2.006 -16.935 1.00 90.75 122 GLN A C 1
ATOM 935 O O . GLN A 1 122 ? 9.142 -1.230 -17.579 1.00 90.75 122 GLN A O 1
ATOM 940 N N . ASP A 1 123 ? 8.793 -2.488 -15.740 1.00 87.19 123 ASP A N 1
ATOM 941 C CA . ASP A 1 123 ? 10.048 -2.196 -15.031 1.00 87.19 123 ASP A CA 1
ATOM 942 C C . ASP A 1 123 ? 10.307 -0.709 -14.699 1.00 87.19 123 ASP A C 1
ATOM 944 O O . ASP A 1 123 ? 11.390 -0.360 -14.229 1.00 87.19 123 ASP A O 1
ATOM 948 N N . ARG A 1 124 ? 9.305 0.167 -14.879 1.00 93.06 124 ARG A N 1
ATOM 949 C CA . ARG A 1 124 ? 9.383 1.611 -14.589 1.00 93.06 124 ARG A CA 1
ATOM 950 C C . ARG A 1 124 ? 8.740 2.023 -13.262 1.00 93.06 124 ARG A C 1
ATOM 952 O O . ARG A 1 124 ? 8.671 3.217 -12.973 1.00 93.06 124 ARG A O 1
ATOM 959 N N . LEU A 1 125 ? 8.232 1.069 -12.482 1.00 96.50 125 LEU A N 1
ATOM 960 C CA . LEU A 1 125 ? 7.743 1.325 -11.127 1.00 96.50 125 LEU A CA 1
ATOM 961 C C . LEU A 1 125 ? 8.870 1.062 -10.127 1.00 96.50 125 LEU A C 1
ATOM 963 O O . LEU A 1 125 ? 9.485 -0.007 -10.173 1.00 96.50 125 LEU A O 1
ATOM 967 N N . GLY A 1 126 ? 9.110 2.014 -9.232 1.00 96.38 126 GLY A N 1
ATOM 968 C CA . GLY A 1 126 ? 10.059 1.905 -8.126 1.00 96.38 126 GLY A CA 1
ATOM 969 C C . GLY A 1 126 ? 9.377 2.061 -6.768 1.00 96.38 126 GLY A C 1
ATOM 970 O O . GLY A 1 126 ? 8.307 2.657 -6.698 1.00 96.38 126 GLY A O 1
ATOM 971 N N . ILE A 1 127 ? 9.992 1.519 -5.715 1.00 97.62 127 ILE A N 1
ATOM 972 C CA . ILE A 1 127 ? 9.725 1.890 -4.318 1.00 97.62 127 ILE A CA 1
ATOM 973 C C . ILE A 1 127 ? 11.011 1.905 -3.497 1.00 97.62 127 ILE A C 1
ATOM 975 O O . ILE A 1 127 ? 11.831 0.998 -3.630 1.00 97.62 127 ILE A O 1
ATOM 979 N N . TRP A 1 128 ? 11.110 2.871 -2.590 1.00 97.25 128 TRP A N 1
ATOM 980 C CA . TRP A 1 128 ? 12.043 2.882 -1.465 1.00 97.25 128 TRP A CA 1
ATOM 981 C C . TRP A 1 128 ? 11.230 2.773 -0.178 1.00 97.25 128 TRP A C 1
ATOM 983 O O . TRP A 1 128 ? 10.351 3.596 0.073 1.00 97.25 128 TRP A O 1
ATOM 993 N N . ASP A 1 129 ? 11.464 1.727 0.611 1.00 97.12 129 ASP A N 1
ATOM 994 C CA . ASP A 1 129 ? 10.651 1.425 1.797 1.00 97.12 129 ASP A CA 1
ATOM 995 C C . ASP A 1 129 ? 11.519 0.857 2.941 1.00 97.12 129 ASP A C 1
ATOM 997 O O . ASP A 1 129 ? 12.739 0.822 2.854 1.00 97.12 129 ASP A O 1
ATOM 1001 N N . GLY A 1 130 ? 10.935 0.415 4.052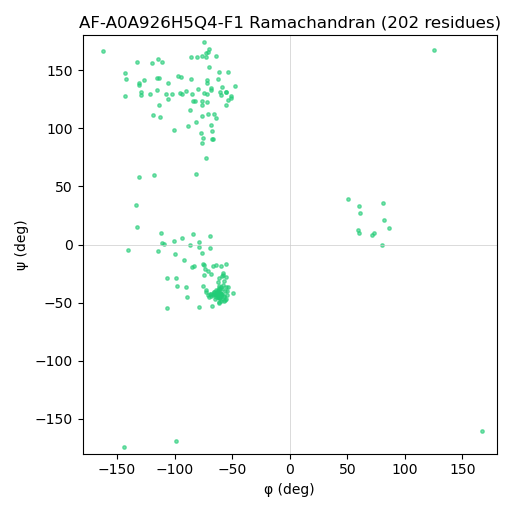 1.00 94.38 130 GLY A N 1
ATOM 1002 C CA . GLY A 1 130 ? 11.662 0.044 5.268 1.00 94.38 130 GLY A CA 1
ATOM 1003 C C . GLY A 1 130 ? 12.520 -1.225 5.189 1.00 94.38 130 GLY A C 1
ATOM 1004 O O . GLY A 1 130 ? 13.168 -1.568 6.175 1.00 94.38 130 GLY A O 1
ATOM 1005 N N . GLY A 1 131 ? 12.520 -1.958 4.072 1.00 96.25 131 GLY A N 1
ATOM 1006 C CA . GLY A 1 131 ? 13.338 -3.162 3.911 1.00 96.25 131 GLY A CA 1
ATOM 1007 C C . GLY A 1 131 ? 12.956 -4.015 2.703 1.00 96.25 131 GLY A C 1
ATOM 1008 O O . GLY A 1 131 ? 12.283 -3.564 1.777 1.00 96.25 131 GLY A O 1
ATOM 1009 N N . ARG A 1 132 ? 13.366 -5.294 2.706 1.00 97.94 132 ARG A N 1
ATOM 1010 C CA . ARG A 1 132 ? 13.150 -6.181 1.552 1.00 97.94 132 ARG A CA 1
ATOM 1011 C C . ARG A 1 132 ? 11.674 -6.497 1.359 1.00 97.94 132 ARG A C 1
ATOM 1013 O O . ARG A 1 132 ? 11.013 -7.004 2.269 1.00 97.94 132 ARG A O 1
ATOM 1020 N N . VAL A 1 133 ? 11.182 -6.388 0.134 1.00 98.31 133 VAL A N 1
ATOM 1021 C CA . VAL A 1 133 ? 9.871 -6.941 -0.218 1.00 98.31 133 VAL A CA 1
ATOM 1022 C C . VAL A 1 133 ? 9.925 -8.470 -0.191 1.00 98.31 133 VAL A C 1
ATOM 1024 O O . VAL A 1 133 ? 10.820 -9.091 -0.770 1.00 98.31 133 VAL A O 1
ATOM 1027 N N . ARG A 1 134 ? 8.929 -9.127 0.416 1.00 97.75 134 ARG A N 1
ATOM 1028 C CA . ARG A 1 134 ? 8.775 -10.588 0.336 1.00 97.75 134 ARG A CA 1
ATOM 1029 C C . ARG A 1 134 ? 8.292 -11.002 -1.058 1.00 97.75 134 ARG A C 1
ATOM 1031 O O . ARG A 1 134 ? 7.140 -11.395 -1.232 1.00 97.75 134 ARG A O 1
ATOM 1038 N N . GLY A 1 135 ? 9.178 -10.961 -2.052 1.00 96.69 135 GLY A N 1
ATOM 1039 C CA . GLY A 1 135 ? 8.881 -11.320 -3.445 1.00 96.69 135 GLY A CA 1
ATOM 1040 C C . GLY A 1 135 ? 8.406 -12.766 -3.638 1.00 96.69 135 GLY A C 1
ATOM 1041 O O . GLY A 1 135 ? 7.763 -13.071 -4.632 1.00 96.69 135 GLY A O 1
ATOM 1042 N N . THR A 1 136 ? 8.645 -13.653 -2.668 1.00 96.62 136 THR A N 1
ATOM 1043 C CA . THR A 1 136 ? 8.104 -15.025 -2.645 1.00 96.62 136 THR A CA 1
ATOM 1044 C C . THR A 1 136 ? 6.626 -15.099 -2.244 1.00 96.62 136 THR A C 1
ATOM 1046 O O . THR A 1 136 ? 6.027 -16.172 -2.304 1.00 96.62 136 THR A O 1
ATOM 1049 N N . HIS A 1 137 ? 6.010 -13.987 -1.826 1.00 96.50 137 HIS A N 1
ATOM 1050 C CA . HIS A 1 137 ? 4.580 -13.930 -1.542 1.00 96.50 137 HIS A CA 1
ATOM 1051 C C . HIS A 1 137 ? 3.779 -14.303 -2.800 1.00 96.50 137 HIS A C 1
ATOM 1053 O O . HIS A 1 137 ? 4.052 -13.785 -3.875 1.00 96.50 137 HIS A O 1
ATOM 1059 N N . LEU A 1 138 ? 2.749 -15.146 -2.668 1.00 95.81 138 LEU A N 1
ATOM 1060 C CA . LEU A 1 138 ? 1.953 -15.670 -3.791 1.00 95.81 138 LEU A CA 1
ATOM 1061 C C . LEU A 1 138 ? 1.457 -14.583 -4.772 1.00 95.81 138 LEU A C 1
ATOM 1063 O O . LEU A 1 138 ? 1.495 -14.770 -5.985 1.00 95.81 138 LEU A O 1
ATOM 1067 N N . GLU A 1 139 ? 1.007 -13.447 -4.234 1.00 96.88 139 GLU A N 1
ATOM 1068 C CA . GLU A 1 139 ? 0.560 -12.274 -5.005 1.00 96.88 139 GLU A CA 1
ATOM 1069 C C . GLU A 1 139 ? 1.685 -11.444 -5.653 1.00 96.88 139 GLU A C 1
ATOM 1071 O O . GLU A 1 139 ? 1.410 -10.668 -6.563 1.00 96.88 139 GLU A O 1
ATOM 1076 N N . LEU A 1 140 ? 2.937 -11.592 -5.211 1.00 97.88 140 LEU A N 1
ATOM 1077 C CA . LEU A 1 140 ? 4.101 -10.819 -5.673 1.00 97.88 140 LEU A CA 1
ATOM 1078 C C . LEU A 1 140 ? 5.143 -11.671 -6.412 1.00 97.88 140 LEU A C 1
ATOM 1080 O O . LEU A 1 140 ? 6.106 -11.129 -6.954 1.00 97.88 140 LEU A O 1
ATOM 1084 N N . ALA A 1 141 ? 4.954 -12.991 -6.460 1.00 96.06 141 ALA A N 1
ATOM 1085 C CA . ALA A 1 141 ? 5.863 -13.921 -7.113 1.00 96.06 141 ALA A CA 1
ATOM 1086 C C . ALA A 1 141 ? 6.090 -13.530 -8.579 1.00 96.06 141 ALA A C 1
ATOM 1088 O O . ALA A 1 141 ? 5.154 -13.445 -9.379 1.00 96.06 141 ALA A O 1
ATOM 1089 N N . GLY A 1 142 ? 7.354 -13.260 -8.913 1.00 94.44 142 GLY A N 1
ATOM 1090 C CA . GLY A 1 142 ? 7.771 -12.802 -10.235 1.00 94.44 142 GLY A CA 1
ATOM 1091 C C . GLY A 1 142 ? 7.362 -11.365 -10.574 1.00 94.44 142 GLY A C 1
ATOM 1092 O O . GLY A 1 142 ? 7.514 -10.977 -11.726 1.00 94.44 142 GLY A O 1
ATOM 1093 N N . ARG A 1 143 ? 6.824 -10.577 -9.636 1.00 95.31 143 ARG A N 1
ATOM 1094 C CA . ARG A 1 143 ? 6.433 -9.170 -9.844 1.00 95.31 143 ARG A CA 1
ATOM 1095 C C . ARG A 1 143 ? 7.465 -8.176 -9.339 1.00 95.31 143 ARG A C 1
ATOM 1097 O O . ARG A 1 143 ? 7.534 -7.083 -9.884 1.00 95.31 143 ARG A O 1
ATOM 1104 N N . VAL A 1 144 ? 8.227 -8.545 -8.316 1.00 97.44 144 VAL A N 1
ATOM 1105 C CA . VAL A 1 144 ? 9.137 -7.632 -7.623 1.00 97.44 144 VAL A CA 1
ATOM 1106 C C . VAL A 1 144 ? 10.580 -8.074 -7.815 1.00 97.44 144 VAL A C 1
ATOM 1108 O O . VAL A 1 144 ? 10.903 -9.243 -7.599 1.00 97.44 144 VAL A O 1
ATOM 1111 N N . THR A 1 145 ? 11.433 -7.119 -8.160 1.00 97.12 145 THR A N 1
ATOM 1112 C CA . THR A 1 145 ? 12.887 -7.251 -8.196 1.00 97.12 145 THR A CA 1
ATOM 1113 C C . THR A 1 145 ? 13.460 -6.362 -7.100 1.00 97.12 145 THR A C 1
ATOM 1115 O O . THR A 1 145 ? 13.399 -5.139 -7.211 1.00 97.12 145 THR A O 1
ATOM 1118 N N . GLN A 1 146 ? 14.005 -6.962 -6.037 1.00 97.50 146 GLN A N 1
ATOM 1119 C CA . GLN A 1 146 ? 14.802 -6.203 -5.070 1.00 97.50 146 GLN A CA 1
ATOM 1120 C C . GLN A 1 146 ? 16.139 -5.850 -5.729 1.00 97.50 146 GLN A C 1
ATOM 1122 O O . GLN A 1 146 ? 16.834 -6.754 -6.195 1.00 97.50 146 GLN A O 1
ATOM 1127 N N . VAL A 1 147 ? 16.462 -4.562 -5.807 1.00 97.50 147 VAL A N 1
ATOM 1128 C CA . VAL A 1 147 ? 17.658 -4.058 -6.495 1.00 97.50 147 VAL A CA 1
ATOM 1129 C C . VAL A 1 147 ? 18.852 -3.968 -5.543 1.00 97.50 147 VAL A C 1
ATOM 1131 O O . VAL A 1 147 ? 19.974 -4.265 -5.943 1.00 97.50 147 VAL A O 1
ATOM 1134 N N . ASP A 1 148 ? 18.610 -3.610 -4.287 1.00 96.25 148 ASP A N 1
ATOM 1135 C CA . ASP A 1 148 ? 19.593 -3.552 -3.206 1.00 96.25 148 ASP A CA 1
ATOM 1136 C C . ASP A 1 148 ? 19.541 -4.807 -2.302 1.00 96.25 148 ASP A C 1
ATOM 1138 O O . ASP A 1 148 ? 18.935 -5.837 -2.635 1.00 96.25 148 ASP A O 1
ATOM 1142 N N . ASN A 1 149 ? 20.232 -4.760 -1.154 1.00 95.38 149 ASN A N 1
ATOM 1143 C CA . ASN A 1 149 ? 20.434 -5.937 -0.307 1.00 95.38 149 ASN A CA 1
ATOM 1144 C C . ASN A 1 149 ? 20.134 -5.761 1.204 1.00 95.38 149 ASN A C 1
ATOM 1146 O O . ASN A 1 149 ? 20.991 -6.088 2.028 1.00 95.38 149 ASN A O 1
ATOM 1150 N N . PRO A 1 150 ? 18.910 -5.361 1.598 1.00 95.12 150 PRO A N 1
ATOM 1151 C CA . PRO A 1 150 ? 18.487 -5.309 3.000 1.00 95.12 150 PRO A CA 1
ATOM 1152 C C . PRO A 1 150 ? 18.515 -6.679 3.696 1.00 95.12 150 PRO A C 1
ATOM 1154 O O . PRO A 1 150 ? 18.239 -7.729 3.088 1.00 95.12 150 PRO A O 1
ATOM 1157 N N . THR A 1 151 ? 18.784 -6.667 5.005 1.00 89.19 151 THR A N 1
ATOM 1158 C CA . THR A 1 151 ? 18.910 -7.842 5.886 1.00 89.19 151 THR A CA 1
ATOM 1159 C C . THR A 1 151 ? 17.550 -8.368 6.361 1.00 89.19 151 THR A C 1
ATOM 1161 O O . THR A 1 151 ? 17.255 -8.451 7.547 1.00 89.19 151 THR A O 1
ATOM 1164 N N . GLY A 1 152 ? 16.703 -8.780 5.419 1.00 91.12 152 GLY A N 1
ATOM 1165 C CA . GLY A 1 152 ? 15.458 -9.497 5.714 1.00 91.12 152 GLY A CA 1
ATOM 1166 C C . GLY A 1 152 ? 14.212 -8.853 5.126 1.00 91.12 152 GLY A C 1
ATOM 1167 O O . GLY A 1 152 ? 14.244 -7.738 4.614 1.00 91.12 152 GLY A O 1
ATOM 1168 N N . THR A 1 153 ? 13.112 -9.606 5.155 1.00 96.81 153 THR A N 1
ATOM 1169 C CA . THR A 1 153 ? 11.826 -9.159 4.610 1.00 96.81 153 THR A CA 1
ATOM 1170 C C . THR A 1 153 ? 11.097 -8.240 5.567 1.00 96.81 153 THR A C 1
ATOM 1172 O O . THR A 1 153 ? 10.910 -8.601 6.730 1.00 96.81 153 THR A O 1
ATOM 1175 N N . ASP A 1 154 ? 10.580 -7.139 5.042 1.00 97.25 154 ASP A N 1
ATOM 1176 C CA . ASP A 1 154 ? 9.775 -6.182 5.776 1.00 97.25 154 ASP A CA 1
ATOM 1177 C C . ASP A 1 154 ? 8.281 -6.288 5.413 1.00 97.25 154 ASP A C 1
ATOM 1179 O O . ASP A 1 154 ? 7.891 -6.509 4.258 1.00 97.25 154 ASP A O 1
ATOM 1183 N N . ARG A 1 155 ? 7.416 -6.179 6.429 1.00 94.62 155 ARG A N 1
ATOM 1184 C CA . ARG A 1 155 ? 5.959 -6.306 6.257 1.00 94.62 155 ARG A CA 1
ATOM 1185 C C . ARG A 1 155 ? 5.349 -5.062 5.625 1.00 94.62 155 ARG A C 1
ATOM 1187 O O . ARG A 1 155 ? 4.406 -5.211 4.849 1.00 94.62 155 ARG A O 1
ATOM 1194 N N . HIS A 1 156 ? 5.863 -3.881 5.954 1.00 94.94 156 HIS A N 1
ATOM 1195 C CA . HIS A 1 156 ? 5.385 -2.620 5.405 1.00 94.94 156 HIS A CA 1
ATOM 1196 C C . HIS A 1 156 ? 5.721 -2.543 3.910 1.00 94.94 156 HIS A C 1
ATOM 1198 O O . HIS A 1 156 ? 4.799 -2.477 3.098 1.00 94.94 156 HIS A O 1
ATOM 1204 N N . ALA A 1 157 ? 6.984 -2.759 3.538 1.00 97.62 157 ALA A N 1
ATOM 1205 C CA . ALA A 1 157 ? 7.441 -2.822 2.150 1.00 97.62 157 ALA A CA 1
ATOM 1206 C C . ALA A 1 157 ? 6.656 -3.858 1.329 1.00 97.62 157 ALA A C 1
ATOM 1208 O O . ALA A 1 157 ? 6.208 -3.595 0.212 1.00 97.62 157 ALA A O 1
ATOM 1209 N N . THR A 1 158 ? 6.405 -5.044 1.899 1.00 97.62 158 THR A N 1
ATOM 1210 C CA . THR A 1 158 ? 5.591 -6.079 1.239 1.00 97.62 158 THR A CA 1
ATOM 1211 C C . THR A 1 158 ? 4.142 -5.630 1.020 1.00 97.62 158 THR A C 1
ATOM 1213 O O . THR A 1 158 ? 3.559 -5.926 -0.025 1.00 97.62 158 THR A O 1
ATOM 1216 N N . HIS A 1 159 ? 3.546 -4.923 1.980 1.00 95.44 159 HIS A N 1
ATOM 1217 C CA . HIS A 1 159 ? 2.183 -4.407 1.868 1.00 95.44 159 HIS A CA 1
ATOM 1218 C C . HIS A 1 159 ? 2.079 -3.280 0.827 1.00 95.44 159 HIS A C 1
ATOM 1220 O O . HIS A 1 159 ? 1.151 -3.276 0.011 1.00 95.44 159 HIS A O 1
ATOM 1226 N N . VAL A 1 160 ? 3.045 -2.358 0.804 1.00 97.12 160 VAL A N 1
ATOM 1227 C CA . VAL A 1 160 ? 3.131 -1.278 -0.193 1.00 97.12 160 VAL A CA 1
ATOM 1228 C C . VAL A 1 160 ? 3.291 -1.863 -1.596 1.00 97.12 160 VAL A C 1
ATOM 1230 O O . VAL A 1 160 ? 2.465 -1.590 -2.470 1.00 97.12 160 VAL A O 1
ATOM 1233 N N . ALA A 1 161 ? 4.236 -2.789 -1.788 1.00 97.88 161 ALA A N 1
ATOM 1234 C CA . ALA A 1 161 ? 4.397 -3.515 -3.047 1.00 97.88 161 ALA A CA 1
ATOM 1235 C C . ALA A 1 161 ? 3.110 -4.248 -3.468 1.00 97.88 161 ALA A C 1
ATOM 1237 O O . ALA A 1 161 ? 2.731 -4.231 -4.641 1.00 97.88 161 ALA A O 1
ATOM 1238 N N . GLY A 1 162 ? 2.395 -4.854 -2.514 1.00 97.00 162 GLY A N 1
ATOM 1239 C CA . GLY A 1 162 ? 1.092 -5.480 -2.748 1.00 97.00 162 GLY A CA 1
ATOM 1240 C C . GLY A 1 162 ? 0.042 -4.497 -3.266 1.00 97.00 162 GLY A C 1
ATOM 1241 O O . GLY A 1 162 ? -0.683 -4.804 -4.210 1.00 97.00 162 GLY A O 1
ATOM 1242 N N . THR A 1 163 ? -0.008 -3.293 -2.702 1.00 96.94 163 THR A N 1
ATOM 1243 C CA . THR A 1 163 ? -0.919 -2.228 -3.153 1.00 96.94 163 THR A CA 1
ATOM 1244 C C . THR A 1 163 ? -0.640 -1.831 -4.604 1.00 96.94 163 THR A C 1
ATOM 1246 O O . THR A 1 163 ? -1.573 -1.608 -5.378 1.00 96.94 163 THR A O 1
ATOM 1249 N N . MET A 1 164 ? 0.631 -1.806 -5.004 1.00 97.56 164 MET A N 1
ATOM 1250 C CA . MET A 1 164 ? 1.037 -1.415 -6.353 1.00 97.56 164 MET A CA 1
ATOM 1251 C C . MET A 1 164 ? 0.847 -2.530 -7.382 1.00 97.56 164 MET A C 1
ATOM 1253 O O . MET A 1 164 ? 0.187 -2.308 -8.394 1.00 97.56 164 MET A O 1
ATOM 1257 N N . VAL A 1 165 ? 1.405 -3.723 -7.147 1.00 97.75 165 VAL A N 1
ATOM 1258 C CA . VAL A 1 165 ? 1.603 -4.742 -8.200 1.00 97.75 165 VAL A CA 1
ATOM 1259 C C . VAL A 1 165 ? 1.158 -6.157 -7.820 1.00 97.75 165 VAL A C 1
ATOM 1261 O O . VAL A 1 165 ? 1.520 -7.114 -8.509 1.00 97.75 165 VAL A O 1
ATOM 1264 N N . ALA A 1 166 ? 0.365 -6.335 -6.754 1.00 97.44 166 ALA A N 1
ATOM 1265 C CA . ALA A 1 166 ? -0.207 -7.650 -6.461 1.00 97.44 166 ALA A CA 1
ATOM 1266 C C . ALA A 1 166 ? -0.990 -8.187 -7.669 1.00 97.44 166 ALA A C 1
ATOM 1268 O O . ALA A 1 166 ? -1.847 -7.498 -8.230 1.00 97.44 166 ALA A O 1
ATOM 1269 N N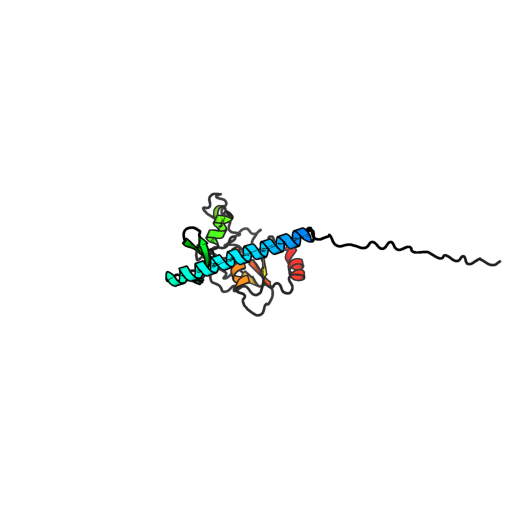 . ASN A 1 167 ? -0.711 -9.439 -8.036 1.00 95.00 167 ASN A N 1
ATOM 1270 C CA . ASN A 1 167 ? -1.289 -10.121 -9.194 1.00 95.00 167 ASN A CA 1
ATOM 1271 C C . ASN A 1 167 ? -2.828 -10.117 -9.151 1.00 95.00 167 ASN A C 1
ATOM 1273 O O . ASN A 1 167 ? -3.488 -9.948 -10.174 1.00 95.00 167 ASN A O 1
ATOM 1277 N N . GLY A 1 168 ? -3.396 -10.243 -7.951 1.00 94.19 168 GLY A N 1
ATOM 1278 C CA . GLY A 1 168 ? -4.830 -10.349 -7.747 1.00 94.19 168 GLY A CA 1
ATOM 1279 C C . GLY A 1 168 ? -5.337 -11.765 -7.980 1.00 94.19 168 GLY A C 1
ATOM 1280 O O . GLY A 1 168 ? -6.450 -11.915 -8.487 1.00 94.19 168 GLY A O 1
ATOM 1281 N N . ARG A 1 169 ? -4.546 -12.791 -7.614 1.00 92.88 169 ARG A N 1
ATOM 1282 C CA . ARG A 1 169 ? -5.031 -14.184 -7.572 1.00 92.88 169 ARG A CA 1
ATOM 1283 C C . ARG A 1 169 ? -6.196 -14.285 -6.595 1.00 92.88 169 ARG A C 1
ATOM 1285 O O . ARG A 1 169 ? -7.217 -14.886 -6.908 1.00 92.88 169 ARG A O 1
ATOM 1292 N N . ASN A 1 170 ? -6.070 -13.624 -5.450 1.00 91.31 170 ASN A N 1
ATOM 1293 C CA . ASN A 1 170 ? -7.207 -13.184 -4.667 1.00 91.31 170 ASN A CA 1
ATOM 1294 C C . ASN A 1 170 ? -7.679 -11.811 -5.177 1.00 91.31 170 ASN A C 1
ATOM 1296 O O . ASN A 1 170 ? -6.982 -10.799 -5.070 1.00 91.31 170 ASN A O 1
ATOM 1300 N N . ALA A 1 171 ? -8.900 -11.774 -5.711 1.00 91.19 171 ALA A N 1
ATOM 1301 C CA . ALA A 1 171 ? -9.483 -10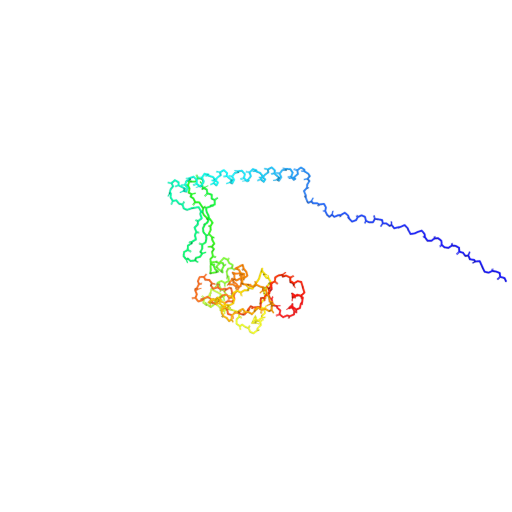.577 -6.306 1.00 91.19 171 ALA A CA 1
ATOM 1302 C C . ALA A 1 171 ? -9.575 -9.388 -5.332 1.00 91.19 171 ALA A C 1
ATOM 1304 O O . ALA A 1 171 ? -9.529 -8.240 -5.770 1.00 91.19 171 ALA A O 1
ATOM 1305 N N . THR A 1 172 ? -9.670 -9.627 -4.018 1.00 90.75 172 THR A N 1
ATOM 1306 C CA . THR A 1 172 ? -9.808 -8.542 -3.034 1.00 90.75 172 THR A CA 1
ATOM 1307 C C . THR A 1 172 ? -8.507 -7.769 -2.812 1.00 90.75 172 THR A C 1
ATOM 1309 O O . THR A 1 172 ? -8.568 -6.609 -2.395 1.00 90.75 172 THR A O 1
ATOM 1312 N N . VAL A 1 173 ? -7.349 -8.357 -3.133 1.00 92.50 173 VAL A N 1
ATOM 1313 C CA . VAL A 1 173 ? -6.013 -7.777 -2.897 1.00 92.50 173 VAL A CA 1
ATOM 1314 C C . VAL A 1 173 ? -5.270 -7.400 -4.181 1.00 92.50 173 VAL A C 1
ATOM 1316 O O . VAL A 1 173 ? -4.096 -7.046 -4.114 1.00 92.50 173 VAL A O 1
ATOM 1319 N N . ARG A 1 174 ? -5.936 -7.433 -5.343 1.00 95.81 174 ARG A N 1
ATOM 1320 C CA . ARG A 1 174 ? -5.357 -7.004 -6.627 1.00 95.81 174 ARG A CA 1
ATOM 1321 C C . ARG A 1 174 ? -4.731 -5.608 -6.515 1.00 95.81 174 ARG A C 1
ATOM 1323 O O . ARG A 1 174 ? -5.406 -4.676 -6.083 1.00 95.81 174 ARG A O 1
ATOM 1330 N N . GLY A 1 175 ? -3.473 -5.477 -6.928 1.00 96.94 175 GLY A N 1
ATOM 1331 C CA . GLY A 1 175 ? -2.761 -4.201 -6.953 1.00 96.94 175 GLY A CA 1
ATOM 1332 C C . GLY A 1 175 ? -3.256 -3.281 -8.069 1.00 96.94 175 GLY A C 1
ATOM 1333 O O . GLY A 1 175 ? -3.873 -3.737 -9.036 1.00 96.94 175 GLY A O 1
ATOM 1334 N N . MET A 1 176 ? -2.961 -1.987 -7.948 1.00 97.31 176 MET A N 1
ATOM 1335 C CA . MET A 1 176 ? -3.411 -0.969 -8.908 1.00 97.31 176 MET A CA 1
ATOM 1336 C C . MET A 1 176 ? -2.874 -1.202 -10.327 1.00 97.31 176 MET A C 1
ATOM 1338 O O . MET A 1 176 ? -3.593 -1.025 -11.305 1.00 97.31 176 MET A O 1
ATOM 1342 N N . SER A 1 177 ? -1.642 -1.693 -10.433 1.00 96.12 177 SER A N 1
ATOM 1343 C CA . SER A 1 177 ? -0.974 -2.095 -11.673 1.00 96.12 177 SER A CA 1
ATOM 1344 C C . SER A 1 177 ? -0.644 -3.587 -11.615 1.00 96.12 177 SER A C 1
ATOM 1346 O O . SER A 1 177 ? 0.514 -3.994 -11.666 1.00 96.12 177 SER A O 1
ATOM 1348 N N . SER A 1 178 ? -1.679 -4.420 -11.466 1.00 95.56 178 SER A N 1
ATOM 1349 C CA . SER A 1 178 ? -1.570 -5.873 -11.215 1.00 95.56 178 SER A CA 1
ATOM 1350 C C . SER A 1 178 ? -0.739 -6.680 -12.224 1.00 95.56 178 SER A C 1
ATOM 1352 O O . SER A 1 178 ? -0.340 -7.813 -11.929 1.00 95.56 178 SER A O 1
ATOM 1354 N N . GLN A 1 179 ? -0.468 -6.124 -13.410 1.00 95.38 179 GLN A N 1
ATOM 1355 C CA . GLN A 1 179 ? 0.369 -6.743 -14.433 1.00 95.38 179 GLN A CA 1
ATOM 1356 C C . GLN A 1 179 ? 1.722 -6.054 -14.671 1.00 95.38 179 GLN A C 1
ATOM 1358 O O . GLN A 1 179 ? 2.512 -6.561 -15.472 1.00 95.38 179 GLN A O 1
ATOM 1363 N N . ALA A 1 180 ? 2.047 -4.991 -13.937 1.00 96.06 180 ALA A N 1
ATOM 1364 C CA . ALA A 1 180 ? 3.369 -4.370 -13.962 1.00 96.06 180 ALA A CA 1
ATOM 1365 C C . ALA A 1 180 ? 4.429 -5.206 -13.212 1.00 96.06 180 ALA A C 1
ATOM 1367 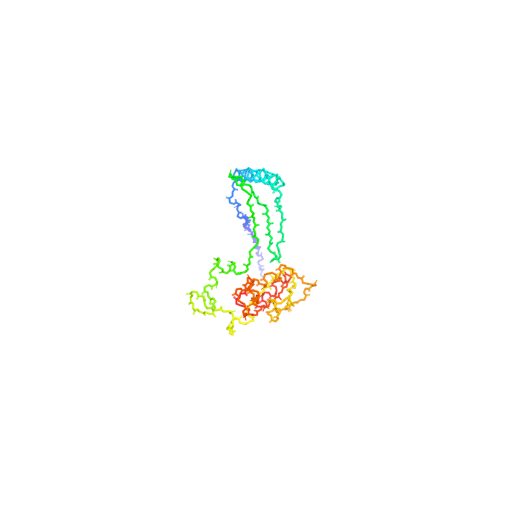O O . ALA A 1 180 ? 4.131 -6.238 -12.593 1.00 96.06 180 ALA A O 1
ATOM 1368 N N . LYS A 1 181 ? 5.680 -4.752 -13.300 1.00 96.50 181 LYS A N 1
ATOM 1369 C CA . LYS A 1 181 ? 6.805 -5.168 -12.454 1.00 96.50 181 LYS A CA 1
ATOM 1370 C C . LYS A 1 181 ? 7.199 -4.008 -11.551 1.00 96.50 181 LYS A C 1
ATOM 1372 O O . LYS A 1 181 ? 6.922 -2.858 -11.881 1.00 96.50 181 LYS A O 1
ATOM 1377 N N . LEU A 1 182 ? 7.838 -4.324 -10.434 1.00 97.69 182 LEU A N 1
ATOM 1378 C CA . LEU A 1 182 ? 8.266 -3.361 -9.433 1.00 97.69 182 LEU A CA 1
ATOM 1379 C C . LEU A 1 182 ? 9.741 -3.562 -9.100 1.00 97.69 182 LEU A C 1
ATOM 1381 O O . LEU A 1 182 ? 10.154 -4.670 -8.757 1.00 97.69 182 LEU A O 1
ATOM 1385 N N . ARG A 1 183 ? 10.512 -2.481 -9.156 1.00 97.75 183 ARG A N 1
ATOM 1386 C CA . ARG A 1 183 ? 11.861 -2.405 -8.599 1.00 97.75 183 ARG A CA 1
ATOM 1387 C C . ARG A 1 183 ? 11.751 -1.914 -7.158 1.00 97.75 183 ARG A C 1
ATOM 1389 O O . ARG A 1 183 ? 11.015 -0.969 -6.897 1.00 97.75 183 ARG A O 1
ATOM 1396 N N . ALA A 1 184 ? 12.420 -2.584 -6.231 1.00 97.69 184 ALA A N 1
ATOM 1397 C CA . ALA A 1 184 ? 12.337 -2.264 -4.812 1.00 97.69 184 ALA A CA 1
ATOM 1398 C C . ALA A 1 184 ? 13.723 -2.044 -4.210 1.00 97.69 184 ALA A C 1
ATOM 1400 O O . ALA A 1 184 ? 14.657 -2.787 -4.525 1.00 97.69 184 ALA A O 1
ATOM 1401 N N . TRP A 1 185 ? 13.791 -1.062 -3.321 1.00 97.88 185 TRP A N 1
ATOM 1402 C CA . TRP A 1 185 ? 14.938 -0.687 -2.508 1.00 97.88 185 TRP A CA 1
ATOM 1403 C C . TRP A 1 185 ? 14.504 -0.506 -1.052 1.00 97.88 185 TRP A C 1
ATOM 1405 O O . TRP A 1 185 ? 13.318 -0.280 -0.777 1.00 97.88 185 TRP A O 1
ATOM 1415 N N . ASP A 1 186 ? 15.440 -0.622 -0.117 1.00 96.81 186 ASP A N 1
ATOM 1416 C CA . ASP A 1 186 ? 15.272 -0.049 1.208 1.00 96.81 186 ASP A CA 1
ATOM 1417 C C . ASP A 1 186 ? 15.591 1.455 1.202 1.00 96.81 186 ASP A C 1
ATOM 1419 O O . ASP A 1 186 ? 16.199 1.985 0.278 1.00 96.81 186 ASP A O 1
ATOM 1423 N N . PHE A 1 187 ? 15.135 2.181 2.215 1.00 95.25 187 PHE A N 1
ATOM 1424 C CA . PHE A 1 187 ? 15.316 3.631 2.297 1.00 95.25 187 PHE A CA 1
ATOM 1425 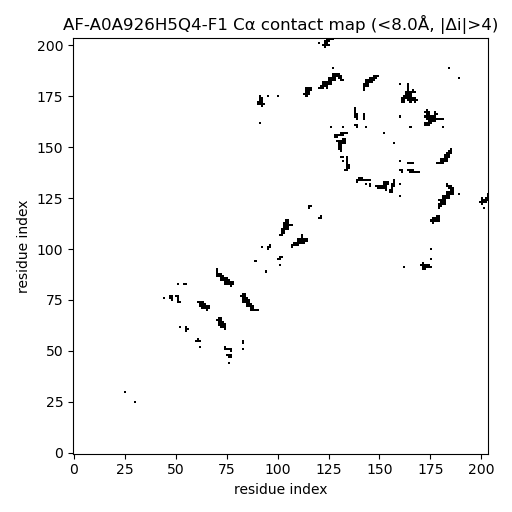C C . PHE A 1 187 ? 16.669 4.079 2.890 1.00 95.25 187 PHE A C 1
ATOM 1427 O O . PHE A 1 187 ? 16.832 5.249 3.219 1.00 95.25 187 PHE A O 1
ATOM 1434 N N . SER A 1 188 ? 17.634 3.177 3.111 1.00 94.50 188 SER A N 1
ATOM 1435 C CA . SER A 1 188 ? 18.855 3.501 3.868 1.00 94.50 188 SER A CA 1
ATOM 1436 C C . SER A 1 188 ? 19.838 4.367 3.074 1.00 94.50 188 SER A C 1
ATOM 1438 O O . SER A 1 188 ? 20.646 5.078 3.670 1.00 94.50 188 SER A O 1
ATOM 1440 N N . ASN A 1 189 ? 19.796 4.284 1.742 1.00 94.31 189 ASN A N 1
ATOM 1441 C CA . ASN A 1 189 ? 20.648 5.027 0.808 1.00 94.31 189 ASN A CA 1
ATOM 1442 C C . ASN A 1 189 ? 19.814 5.636 -0.341 1.00 94.31 189 ASN A C 1
ATOM 1444 O O . ASN A 1 189 ? 20.254 5.726 -1.492 1.00 94.31 189 ASN A O 1
ATOM 1448 N N . ASP A 1 190 ? 18.583 6.029 -0.020 1.00 94.56 190 ASP A N 1
ATOM 1449 C CA . ASP A 1 190 ? 17.551 6.434 -0.971 1.00 94.56 190 ASP A CA 1
ATOM 1450 C C . ASP A 1 190 ? 17.962 7.620 -1.856 1.00 94.56 190 ASP A C 1
ATOM 1452 O O . ASP A 1 190 ? 17.758 7.568 -3.066 1.00 94.56 190 ASP A O 1
ATOM 1456 N N . GLU A 1 191 ? 18.605 8.657 -1.314 1.00 93.94 191 GLU A N 1
ATOM 1457 C CA . GLU A 1 191 ? 19.020 9.838 -2.084 1.00 93.94 191 GLU A CA 1
ATOM 1458 C C . GLU A 1 191 ? 19.911 9.474 -3.287 1.00 93.94 191 GLU A C 1
ATOM 1460 O O . GLU A 1 191 ? 19.680 9.923 -4.417 1.00 93.94 191 GLU A O 1
ATOM 1465 N N . ALA A 1 192 ? 20.925 8.632 -3.067 1.00 95.56 192 ALA A N 1
ATOM 1466 C CA . ALA A 1 192 ? 21.859 8.217 -4.112 1.00 95.56 192 ALA A CA 1
ATOM 1467 C C . ALA A 1 192 ? 21.212 7.236 -5.102 1.00 95.56 192 ALA A C 1
ATOM 1469 O O . ALA A 1 192 ? 21.440 7.311 -6.317 1.00 95.56 192 ALA A O 1
ATOM 1470 N N . GLU A 1 193 ? 20.391 6.320 -4.597 1.00 95.44 193 GLU A N 1
ATOM 1471 C CA . GLU A 1 193 ? 19.721 5.301 -5.400 1.00 95.44 193 GLU A CA 1
ATOM 1472 C C . GLU A 1 193 ? 18.617 5.887 -6.275 1.00 95.44 193 GLU A C 1
ATOM 1474 O O . GLU A 1 193 ? 18.563 5.566 -7.462 1.00 95.44 193 GLU A O 1
ATOM 1479 N N . MET A 1 194 ? 17.793 6.791 -5.741 1.00 94.12 194 MET A N 1
ATOM 1480 C CA . MET A 1 194 ? 16.777 7.515 -6.505 1.00 94.12 194 MET A CA 1
ATOM 1481 C C . MET A 1 194 ? 17.419 8.362 -7.597 1.00 94.12 194 MET A C 1
ATOM 1483 O O . MET A 1 194 ? 16.965 8.320 -8.738 1.00 94.12 194 MET A O 1
ATOM 1487 N N . SER A 1 195 ? 18.504 9.082 -7.287 1.00 94.19 195 SER A N 1
ATOM 1488 C CA . SER A 1 195 ? 19.253 9.852 -8.288 1.00 94.19 195 SER A CA 1
ATOM 1489 C C . SER A 1 195 ? 19.707 8.956 -9.446 1.00 94.19 195 SER A C 1
ATOM 1491 O O . SER A 1 195 ? 19.453 9.260 -10.614 1.00 94.19 195 SER A O 1
ATOM 1493 N N . THR A 1 196 ? 20.266 7.789 -9.114 1.00 94.81 196 THR A N 1
ATOM 1494 C CA . THR A 1 196 ? 20.728 6.790 -10.088 1.00 94.81 196 THR A CA 1
ATOM 1495 C C . THR A 1 196 ? 19.579 6.172 -10.891 1.00 94.81 196 THR A C 1
ATOM 1497 O O . THR A 1 196 ? 19.711 5.961 -12.094 1.00 94.81 196 THR A O 1
ATOM 1500 N N . ALA A 1 197 ? 18.449 5.874 -10.251 1.00 93.19 197 ALA A N 1
ATOM 1501 C CA . ALA A 1 197 ? 17.306 5.212 -10.873 1.00 93.19 197 ALA A CA 1
ATOM 1502 C C . ALA A 1 197 ? 16.379 6.171 -11.640 1.00 93.19 197 ALA A C 1
ATOM 1504 O O . ALA A 1 197 ? 15.607 5.711 -12.480 1.00 93.19 197 ALA A O 1
ATOM 1505 N N . SER A 1 198 ? 16.448 7.480 -11.378 1.00 92.25 198 SER A N 1
ATOM 1506 C CA . SER A 1 198 ? 15.527 8.492 -11.913 1.00 92.25 198 SER A CA 1
ATOM 1507 C C . SER A 1 198 ? 15.363 8.507 -13.439 1.00 92.25 198 SER A C 1
ATOM 1509 O O . SER A 1 198 ? 14.225 8.678 -13.882 1.00 92.25 198 SER A O 1
ATOM 1511 N N . PRO A 1 199 ? 16.397 8.265 -14.277 1.00 92.81 199 PRO A N 1
ATOM 1512 C CA . PRO A 1 199 ? 16.207 8.226 -15.730 1.00 92.81 199 PRO A CA 1
ATOM 1513 C C . PRO A 1 199 ? 15.342 7.040 -16.181 1.00 92.81 199 PRO A C 1
ATOM 1515 O O . PRO A 1 199 ? 14.808 7.036 -17.292 1.00 92.81 199 PRO A O 1
ATOM 1518 N N . ASP A 1 200 ? 15.207 6.031 -15.316 1.00 90.75 200 ASP A N 1
ATOM 1519 C CA . ASP A 1 200 ? 14.585 4.757 -15.623 1.00 90.75 200 ASP A CA 1
ATOM 1520 C C . ASP A 1 200 ? 13.229 4.527 -14.947 1.00 90.75 200 ASP A C 1
ATOM 1522 O O . ASP A 1 200 ? 12.627 3.483 -15.187 1.00 90.75 200 ASP A O 1
ATOM 1526 N N . LEU A 1 201 ? 12.705 5.462 -14.152 1.00 89.94 201 LEU A N 1
ATOM 1527 C CA . LEU A 1 201 ? 11.425 5.302 -13.451 1.00 89.94 201 LEU A CA 1
ATOM 1528 C C . LEU A 1 201 ? 10.365 6.296 -13.944 1.00 89.94 201 LEU A C 1
ATOM 1530 O O . LEU A 1 201 ? 10.660 7.441 -14.267 1.00 89.94 201 LEU A O 1
ATOM 1534 N N . LEU A 1 202 ? 9.112 5.839 -14.004 1.00 83.25 202 LEU A N 1
ATOM 1535 C CA . LEU A 1 202 ? 7.939 6.677 -14.288 1.00 83.25 202 LEU A CA 1
ATOM 1536 C C . LEU A 1 202 ? 7.212 7.098 -13.012 1.00 83.25 202 LEU A C 1
ATOM 1538 O O . LEU A 1 202 ? 6.648 8.187 -12.950 1.00 83.25 202 LEU A O 1
ATOM 1542 N N . VAL A 1 203 ? 7.176 6.200 -12.029 1.00 75.81 203 VAL A N 1
ATOM 1543 C CA . VAL A 1 203 ? 6.566 6.415 -10.719 1.00 75.81 203 VAL A CA 1
ATOM 1544 C C . VAL A 1 203 ? 7.451 5.712 -9.697 1.00 75.81 203 VAL A C 1
ATOM 1546 O O . VAL A 1 203 ? 7.776 4.534 -9.873 1.00 75.81 203 VAL A O 1
ATOM 1549 N N . SER A 1 204 ? 7.838 6.448 -8.665 1.00 58.56 204 SER A N 1
ATOM 1550 C CA . SER A 1 204 ? 8.747 6.048 -7.588 1.00 58.56 204 SER A CA 1
ATOM 1551 C C . SER A 1 204 ? 8.222 6.536 -6.253 1.00 58.56 204 SER A C 1
ATOM 1553 O O . SER A 1 204 ? 7.768 7.706 -6.243 1.00 58.56 204 SER A O 1
#

Foldseek 3Di:
DDDDDDDDDDPPPDDPPPPDDDPDPDDPVRVVVVVVVVVVVVVVQVVFQVVLVVLCVVVVHDQWDQDPVRKIWHFRGQDPVRDTDIDIDFALLVVCVVVVLQLCDCVHVVNNHAQQQDPLRAPQAEDAAAFDAPCVPPQNPVQEDEPDDGDDHDPVQNLVSQQAAGLPPPVRSQHSNPPHHYYYHYNPPVVVVCVVCVVRHPYD

pLDDT: mean 89.57, std 14.46, range [38.09, 98.31]

Secondary structure (DSSP, 8-state):
-PPP---------------PPPPPSS-HHHHHHHHHHHHHHHHHHHHHHHHHHHHHHHTT--SEEE-TTS-EEEEEEE-TTSPEEEEE---HHHHHHHTTGGGGSTTSTT----SS-STTTTT-EEEEESSB--TTSTTTTTTEEE-S--SSB-HHHHHHHHHHH---SSGGG--TTTTS-EEEEEGGGHHHHHHHHGGG-SB-

Solvent-accessible surface area (backbone atoms only — not comparable to full-atom values): 11605 Å² total; per-residue (Å²): 136,88,83,82,87,79,87,82,82,81,83,80,80,75,78,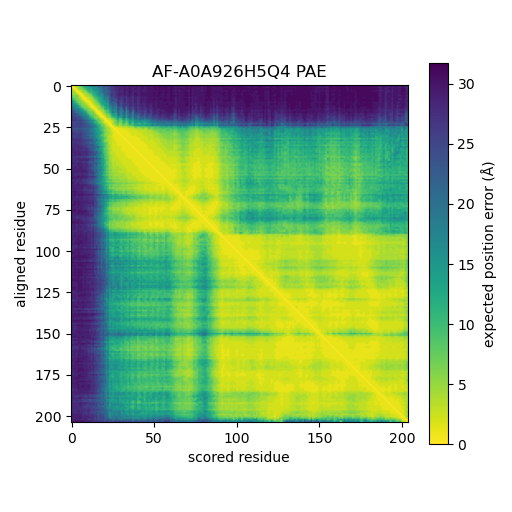80,76,77,82,71,73,82,74,70,98,59,55,75,68,54,48,54,49,51,51,52,49,51,51,52,51,50,52,51,50,50,56,38,29,53,52,27,51,53,52,25,58,76,68,77,44,74,57,64,49,72,48,97,88,69,36,41,36,34,60,59,32,45,47,97,88,72,46,81,41,67,46,67,58,81,44,35,42,56,52,26,53,76,73,46,54,50,31,37,22,72,91,19,88,66,68,65,51,51,33,35,70,50,80,87,42,43,66,13,30,43,43,67,30,89,19,26,56,50,35,82,38,86,46,27,53,90,25,52,45,72,76,63,83,60,98,50,72,25,69,65,25,32,50,54,50,28,47,43,27,7,52,28,86,55,66,54,47,24,14,76,26,27,56,24,34,36,38,34,31,40,55,89,58,39,74,64,49,48,63,71,43,51,92,58,46,83,46,105

Radius of gyration: 28.21 Å; Cα contacts (8 Å, |Δi|>4): 303; chains: 1; bounding box: 90×75×52 Å

Sequence (204 aa):
MQQRFGLVVALLLGSLCVVTGQPLPYTLQQRAQIEKTRQAIQQSRDNNYSRAVAVANQRGKFITDIHPDGSVFLLHRLTETGELLYLKTYSNARSATTTRTNSLYAGGSLGVDLSGTTAQVQDRLGIWDGGRVRGTHLELAGRVTQVDNPTGTDRHATHVAGTMVANGRNATVRGMSSQAKLRAWDFSNDEAEMSTASPDLLVS

Nearest PDB structures (foldseek):
  6u38-assembly1_B  TM=6.067E-01  e=1.641E-02  Homo sapiens
  4k8r-assembly1_B  TM=6.017E-01  e=1.992E-02  Homo sapiens
  6u3x-assembly1_B  TM=6.749E-01  e=6.375E-02  Homo sapiens
  5vla-assembly1_A  TM=3.677E-01  e=7.254E-02  Homo sapiens

Mean predicted aligned error: 10.64 Å